Protein AF-A0AAV1LUT3-F1 (afdb_monomer_lite)

Radius of gyration: 32.9 Å; chains: 1; bounding box: 67×51×99 Å

pLDDT: mean 72.08, std 17.33, range [25.06, 96.19]

Secondary structure (DSSP, 8-state):
--------------------HHHHHHHHHHHHHHHHHHH--HHHHHHHHHHHHT-HHHHHHHHHS-HHHHHHHHHHHHHTTS-GGG----HHHHHHHHHHHHH-HHHHHHHHHHS----HHHHHHHHTTS---SS--HHHHHHHHHHHTT--TTTT---------PPPP--EEETTTTEEETBEEETTEEESS-S-HHHHHHHHHHHHHHHHHHH-TT-TTHHHHHHHHHHHH---GGGS-HHHHHHHHHHHHHHHHHHHHHHHHHHHHHHHTT--------

InterPro domains:
  IPR048365 Transposable element P transposase-like, RNase H domain, N-terminal [PF21787] (133-189)

Organism: NCBI:txid213953

Structure (mmCIF, N/CA/C/O backbone):
data_AF-A0AAV1LUT3-F1
#
_entry.id   AF-A0AAV1LUT3-F1
#
loop_
_atom_site.group_PDB
_atom_site.id
_atom_site.type_symbol
_atom_site.label_atom_id
_atom_site.label_alt_id
_atom_site.label_comp_id
_atom_site.label_asym_id
_atom_site.label_entity_id
_atom_site.label_seq_id
_atom_site.pdbx_PDB_ins_code
_atom_site.Cartn_x
_atom_site.Cartn_y
_atom_site.Cartn_z
_atom_site.occupancy
_atom_site.B_iso_or_equiv
_atom_site.auth_seq_id
_atom_site.auth_comp_id
_atom_site.auth_asym_id
_atom_site.auth_atom_id
_atom_site.pdbx_PDB_model_num
ATOM 1 N N . MET A 1 1 ? -30.458 -13.359 19.061 1.00 27.89 1 MET A N 1
ATOM 2 C CA . MET A 1 1 ? -29.358 -14.137 19.673 1.00 27.89 1 MET A CA 1
ATOM 3 C C . MET A 1 1 ? -28.784 -13.319 20.825 1.00 27.89 1 MET A C 1
ATOM 5 O O . MET A 1 1 ? -28.191 -12.274 20.592 1.00 27.89 1 MET A O 1
ATOM 9 N N . ASN A 1 2 ? -29.107 -13.732 22.053 1.00 31.42 2 ASN A N 1
ATOM 10 C CA . ASN A 1 2 ? -28.813 -13.048 23.317 1.00 31.42 2 ASN A CA 1
ATOM 11 C C . ASN A 1 2 ? -27.304 -12.927 23.577 1.00 31.42 2 ASN A C 1
ATOM 13 O O . ASN A 1 2 ? -26.616 -13.944 23.597 1.00 31.42 2 ASN A O 1
ATOM 17 N N . ILE A 1 3 ? -26.805 -11.722 23.867 1.00 25.64 3 ILE A N 1
ATOM 18 C CA . ILE A 1 3 ? -25.461 -11.531 24.433 1.00 25.64 3 ILE A CA 1
ATOM 19 C C . ILE A 1 3 ? -25.623 -10.887 25.810 1.00 25.64 3 ILE A C 1
ATOM 21 O O . ILE A 1 3 ? -25.929 -9.703 25.932 1.00 25.64 3 ILE A O 1
ATOM 25 N N . LYS A 1 4 ? -25.444 -11.716 26.845 1.00 28.17 4 LYS A N 1
ATOM 26 C CA . LYS A 1 4 ? -25.382 -11.328 28.257 1.00 28.17 4 LYS A CA 1
ATOM 27 C C . LYS A 1 4 ? -24.243 -10.320 28.472 1.00 28.17 4 LYS A C 1
ATOM 29 O O . LYS A 1 4 ? -23.084 -10.618 28.187 1.00 28.17 4 LYS A O 1
ATOM 34 N N . LEU A 1 5 ? -24.578 -9.148 29.006 1.00 27.73 5 LEU A N 1
ATOM 35 C CA . LEU A 1 5 ? -23.641 -8.162 29.544 1.00 27.73 5 LEU A CA 1
ATOM 36 C C . LEU A 1 5 ? -23.184 -8.615 30.938 1.00 27.73 5 LEU A C 1
ATOM 38 O O . LEU A 1 5 ? -23.777 -8.238 31.942 1.00 27.73 5 LEU A O 1
ATOM 42 N N . ASN A 1 6 ? -22.128 -9.426 31.007 1.00 27.67 6 ASN A N 1
ATOM 43 C CA . ASN A 1 6 ? -21.404 -9.628 32.262 1.00 27.67 6 ASN A CA 1
ATOM 44 C C . ASN A 1 6 ? -20.344 -8.531 32.393 1.00 27.67 6 ASN A C 1
ATOM 46 O O . ASN A 1 6 ? -19.288 -8.575 31.760 1.00 27.67 6 ASN A O 1
ATOM 50 N N . TYR A 1 7 ? -20.651 -7.530 33.214 1.00 31.77 7 TYR A N 1
ATOM 51 C CA . TYR A 1 7 ? -19.695 -6.538 33.683 1.00 31.77 7 TYR A CA 1
ATOM 52 C C . TYR A 1 7 ? -18.732 -7.202 34.674 1.00 31.77 7 TYR A C 1
ATOM 54 O O . TYR A 1 7 ? -19.092 -7.462 35.815 1.00 31.77 7 TYR A O 1
ATOM 62 N N . PHE A 1 8 ? -17.491 -7.443 34.257 1.00 27.06 8 PHE A N 1
ATOM 63 C CA . PHE A 1 8 ? -16.371 -7.644 35.176 1.00 27.06 8 PHE A CA 1
ATOM 64 C C . PHE A 1 8 ? -15.301 -6.604 34.850 1.00 27.06 8 PHE A C 1
ATOM 66 O O . PHE A 1 8 ? -14.534 -6.740 33.897 1.00 27.06 8 PHE A O 1
ATOM 73 N N . ILE A 1 9 ? -15.275 -5.528 35.635 1.00 30.44 9 ILE A N 1
ATOM 74 C CA . ILE A 1 9 ? -14.140 -4.609 35.683 1.00 30.44 9 ILE A CA 1
ATOM 75 C C . ILE A 1 9 ? -13.179 -5.187 36.721 1.00 30.44 9 ILE A C 1
ATOM 77 O O . ILE A 1 9 ? -13.385 -5.033 37.922 1.00 30.44 9 ILE A O 1
ATOM 81 N N . TYR A 1 10 ? -12.132 -5.872 36.262 1.00 25.06 10 TYR A N 1
ATOM 82 C CA . TYR A 1 10 ? -10.995 -6.209 37.112 1.00 25.06 10 TYR A CA 1
ATOM 83 C C . TYR A 1 10 ? -10.250 -4.916 37.461 1.00 25.06 10 TYR A C 1
ATOM 85 O O . TYR A 1 10 ? -9.492 -4.385 36.648 1.00 25.06 10 TYR A O 1
ATOM 93 N N . PHE A 1 11 ? -10.454 -4.406 38.675 1.00 31.36 11 PHE A N 1
ATOM 94 C CA . PHE A 1 11 ? -9.461 -3.547 39.309 1.00 31.36 11 PHE A CA 1
ATOM 95 C C . PHE A 1 11 ? -8.319 -4.451 39.766 1.00 31.36 11 PHE A C 1
ATOM 97 O O . PHE A 1 11 ? -8.477 -5.256 40.680 1.00 31.36 11 PHE A O 1
ATOM 104 N N . THR A 1 12 ? -7.172 -4.349 39.096 1.00 30.19 12 THR A N 1
ATOM 105 C CA . THR A 1 12 ? -5.933 -4.985 39.543 1.00 30.19 12 THR A CA 1
ATOM 106 C C . THR A 1 12 ? -5.642 -4.543 40.974 1.00 30.19 12 THR A C 1
ATOM 108 O O . THR A 1 12 ? -5.522 -3.345 41.243 1.00 30.19 12 THR A O 1
ATOM 111 N N . SER A 1 13 ? -5.545 -5.517 41.875 1.00 30.84 13 SER A N 1
ATOM 112 C CA . SER A 1 13 ? -5.164 -5.378 43.276 1.00 30.84 13 SER A CA 1
ATOM 113 C C . SER A 1 13 ? -3.739 -4.826 43.386 1.00 30.84 13 SER A C 1
ATOM 115 O O . SER A 1 13 ? -2.768 -5.570 43.481 1.00 30.84 13 SER A O 1
ATOM 117 N N . GLY A 1 14 ? -3.611 -3.504 43.328 1.00 29.72 14 GLY A N 1
ATOM 118 C CA . GLY A 1 14 ? -2.388 -2.771 43.622 1.00 29.72 14 GLY A CA 1
ATOM 119 C C . GLY A 1 14 ? -2.654 -1.808 44.770 1.00 29.72 14 GLY A C 1
ATOM 120 O O . GLY A 1 14 ? -3.323 -0.798 44.578 1.00 29.72 14 GLY A O 1
ATOM 121 N N . SER A 1 15 ? -2.170 -2.174 45.956 1.00 31.77 15 SER A N 1
ATOM 122 C CA . SER A 1 15 ? -1.983 -1.386 47.183 1.00 31.77 15 SER A CA 1
ATOM 123 C C . SER A 1 15 ? -2.759 -0.065 47.290 1.00 31.77 15 SER A C 1
ATOM 125 O O . SER A 1 15 ? -2.359 0.970 46.753 1.00 31.77 15 SER A O 1
ATOM 127 N N . VAL A 1 16 ? -3.837 -0.092 48.081 1.00 38.28 16 VAL A N 1
ATOM 128 C CA . VAL A 1 16 ? -4.667 1.060 48.465 1.00 38.28 16 VAL A CA 1
ATOM 129 C C . VAL A 1 16 ? -3.821 2.100 49.214 1.00 38.28 16 VAL A C 1
ATOM 131 O O . VAL A 1 16 ? -3.732 2.103 50.439 1.00 38.28 16 VAL A O 1
ATOM 134 N N . LYS A 1 17 ? -3.197 3.027 48.481 1.00 40.53 17 LYS A N 1
ATOM 135 C CA . LYS A 1 17 ? -2.641 4.261 49.050 1.00 40.53 17 LYS A CA 1
ATOM 136 C C . LYS A 1 17 ? -3.756 5.310 49.151 1.00 40.53 17 LYS A C 1
ATOM 138 O O . LYS A 1 17 ? -4.366 5.673 48.147 1.00 40.53 17 LYS A O 1
ATOM 143 N N . LYS A 1 18 ? -4.026 5.744 50.393 1.00 45.81 18 LYS A N 1
ATOM 144 C CA . LYS A 1 18 ? -4.948 6.809 50.857 1.00 45.81 18 LYS A CA 1
ATOM 145 C C . LYS A 1 18 ? -5.572 7.663 49.734 1.00 45.81 18 LYS A C 1
ATOM 147 O O . LYS A 1 18 ? -4.976 8.617 49.239 1.00 45.81 18 LYS A O 1
ATOM 152 N N . ILE A 1 19 ? -6.821 7.352 49.383 1.00 46.84 19 ILE A N 1
ATOM 153 C CA . ILE A 1 19 ? -7.633 8.140 48.446 1.00 46.84 19 ILE A CA 1
ATOM 154 C C . ILE A 1 19 ? -8.078 9.441 49.133 1.00 46.84 19 ILE A C 1
ATOM 156 O O . ILE A 1 19 ? -8.856 9.414 50.086 1.00 46.84 19 ILE A O 1
ATOM 160 N N . VAL A 1 20 ? -7.607 10.581 48.621 1.00 57.81 20 VAL A N 1
ATOM 161 C CA . VAL A 1 20 ? -7.995 11.937 49.050 1.00 57.81 20 VAL A CA 1
ATOM 162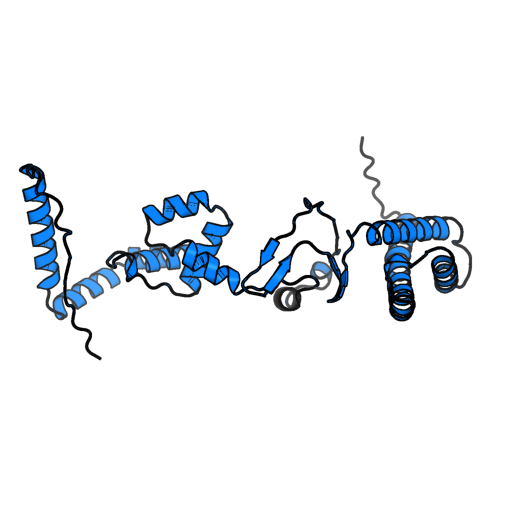 C C . VAL A 1 20 ? -9.489 12.192 48.781 1.00 57.81 20 VAL A C 1
ATOM 164 O O . VAL A 1 20 ? -10.002 11.870 47.708 1.00 57.81 20 VAL A O 1
ATOM 167 N N . SER A 1 21 ? -10.177 12.815 49.746 1.00 54.72 21 SER A N 1
ATOM 168 C CA . SER A 1 21 ? -11.628 13.103 49.792 1.00 54.72 21 SER A CA 1
ATOM 169 C C . SER A 1 21 ? -12.261 13.574 48.464 1.00 54.72 21 SER A C 1
ATOM 171 O O . SER A 1 21 ? -13.302 13.051 48.058 1.00 54.72 21 SER A O 1
ATOM 173 N N . ARG A 1 22 ? -11.610 14.479 47.716 1.00 49.62 22 ARG A N 1
ATOM 174 C CA . ARG A 1 22 ? -12.127 15.005 46.432 1.00 49.62 22 ARG A CA 1
ATOM 175 C C . ARG A 1 22 ? -12.271 13.934 45.342 1.00 49.62 22 ARG A C 1
ATOM 177 O O . ARG A 1 22 ? -13.221 13.985 44.566 1.00 49.62 22 ARG A O 1
ATOM 184 N N . LYS A 1 23 ? -11.397 12.920 45.320 1.00 52.53 23 LYS A N 1
ATOM 185 C CA . LYS A 1 23 ? -11.487 11.803 44.363 1.00 52.53 23 LYS A CA 1
ATOM 186 C C . LYS A 1 23 ? -12.651 10.857 44.685 1.00 52.53 23 LYS A C 1
ATOM 188 O O . LYS A 1 23 ? -13.224 10.297 43.763 1.00 52.53 23 LYS A O 1
ATOM 193 N N . ARG A 1 24 ? -13.069 10.731 45.955 1.00 55.94 24 ARG A N 1
ATOM 194 C CA . ARG A 1 24 ? -14.241 9.915 46.346 1.00 55.94 24 ARG A CA 1
ATOM 195 C C . ARG A 1 24 ? -15.562 10.517 45.873 1.00 55.94 24 ARG A C 1
ATOM 197 O O . ARG A 1 24 ? -16.432 9.770 45.445 1.00 55.94 24 ARG A O 1
ATOM 204 N N . LYS A 1 25 ? -15.704 11.849 45.921 1.00 64.69 25 LYS A N 1
ATOM 205 C CA . LYS A 1 25 ? -16.871 12.549 45.350 1.00 64.69 25 LYS A CA 1
ATOM 206 C C . LYS A 1 25 ? -16.970 12.313 43.846 1.00 64.69 25 LYS A C 1
ATOM 208 O O . LYS A 1 25 ? -18.037 11.979 43.357 1.00 64.69 25 LYS A O 1
ATOM 213 N N . LEU A 1 26 ? -15.846 12.425 43.143 1.00 57.06 26 LEU A N 1
ATOM 214 C CA . LEU A 1 26 ? -15.795 12.236 41.695 1.00 57.06 26 LEU A CA 1
ATOM 215 C C . LEU A 1 26 ? -16.092 10.779 41.307 1.00 57.06 26 LEU A C 1
ATOM 217 O O . LEU A 1 26 ? -16.880 10.540 40.403 1.00 57.06 26 LEU A O 1
ATOM 221 N N . VAL A 1 27 ? -15.564 9.808 42.061 1.00 64.94 27 VAL A N 1
ATOM 222 C CA . VAL A 1 27 ? -15.924 8.389 41.910 1.00 64.94 27 VAL A CA 1
ATOM 223 C C . VAL A 1 27 ? -17.413 8.157 42.183 1.00 64.94 27 VAL A C 1
ATOM 225 O O . VAL A 1 27 ? -18.040 7.472 41.391 1.00 64.94 27 VAL A O 1
ATOM 228 N N . LYS A 1 28 ? -18.003 8.771 43.221 1.00 68.62 28 LYS A N 1
ATOM 229 C CA . LYS A 1 28 ? -19.449 8.676 43.504 1.00 68.62 28 LYS A CA 1
ATOM 230 C C . LYS A 1 28 ? -20.324 9.253 42.388 1.00 68.62 28 LYS A C 1
ATOM 232 O O . LYS A 1 28 ? -21.334 8.659 42.038 1.00 68.62 28 LYS A O 1
ATOM 237 N N . ILE A 1 29 ? -19.936 10.396 41.827 1.00 72.12 29 ILE A N 1
ATOM 238 C CA . ILE A 1 29 ? -20.644 11.012 40.697 1.00 72.12 29 ILE A CA 1
ATOM 239 C C . ILE A 1 29 ? -20.573 10.089 39.477 1.00 72.12 29 ILE A C 1
ATOM 241 O O . ILE A 1 29 ? -21.593 9.802 38.865 1.00 72.12 29 ILE A O 1
ATOM 245 N N . LEU A 1 30 ? -19.387 9.555 39.169 1.00 58.34 30 LEU A N 1
ATOM 246 C CA . LEU A 1 30 ? -19.203 8.623 38.057 1.00 58.34 30 LEU A CA 1
ATOM 247 C C . LEU A 1 30 ? -19.966 7.306 38.261 1.00 58.34 30 LEU A C 1
ATOM 249 O O . LEU A 1 30 ? -20.499 6.771 37.295 1.00 58.34 30 LEU A O 1
ATOM 253 N N . THR A 1 31 ? -20.055 6.793 39.494 1.00 55.41 31 THR A N 1
ATOM 254 C CA . THR A 1 31 ? -20.870 5.608 39.795 1.00 55.41 31 THR A CA 1
ATOM 255 C C . THR A 1 31 ? -22.361 5.900 39.704 1.00 55.41 31 THR A C 1
ATOM 257 O O . THR A 1 31 ? -23.079 5.048 39.204 1.00 55.41 31 THR A O 1
ATOM 260 N N . ASN A 1 32 ? -22.820 7.091 40.103 1.00 65.62 32 ASN A N 1
ATOM 261 C CA . ASN A 1 32 ? -24.230 7.475 39.997 1.00 65.62 32 ASN A CA 1
ATOM 262 C C . ASN A 1 32 ? -24.671 7.633 38.532 1.00 65.62 32 ASN A C 1
ATOM 264 O O . ASN A 1 32 ? -25.696 7.088 38.136 1.00 65.62 32 ASN A O 1
ATOM 268 N N . ILE A 1 33 ? -23.844 8.271 37.700 1.00 61.66 33 ILE A N 1
ATOM 269 C CA . ILE A 1 33 ? -24.076 8.384 36.249 1.00 61.66 33 ILE A CA 1
ATOM 270 C C . ILE A 1 33 ? -24.070 6.991 35.587 1.00 61.66 33 ILE A C 1
ATOM 272 O O . ILE A 1 33 ? -24.860 6.702 34.684 1.00 61.66 33 ILE A O 1
ATOM 276 N N . ALA A 1 34 ? -23.193 6.090 36.045 1.00 54.12 34 ALA A N 1
ATOM 277 C CA . ALA A 1 34 ? -23.164 4.706 35.573 1.00 54.12 34 ALA A CA 1
ATOM 278 C C . ALA A 1 34 ? -24.404 3.902 36.008 1.00 54.12 34 ALA A C 1
ATOM 280 O O . ALA A 1 34 ? -24.857 3.046 35.255 1.00 54.12 34 ALA A O 1
ATOM 281 N N . THR A 1 35 ? -24.967 4.167 37.192 1.00 55.81 35 THR A N 1
ATOM 282 C CA . THR A 1 35 ? -26.208 3.521 37.648 1.00 55.81 35 THR A CA 1
ATOM 283 C C . THR A 1 35 ? -27.451 4.071 36.950 1.00 55.81 35 THR A C 1
ATOM 285 O O . THR A 1 35 ? -28.323 3.281 36.609 1.00 55.81 35 THR A O 1
ATOM 288 N N . GLU A 1 36 ? -27.504 5.375 36.657 1.00 58.66 36 GLU A N 1
ATOM 289 C CA . GLU A 1 36 ? -28.597 6.008 35.896 1.00 58.66 36 GLU A CA 1
ATOM 290 C C . GLU A 1 36 ? -28.687 5.440 34.469 1.00 58.66 36 GLU A C 1
ATOM 292 O O . GLU A 1 36 ? -29.751 5.045 34.002 1.00 58.66 36 GLU A O 1
ATOM 297 N N . THR A 1 37 ? -27.544 5.266 33.803 1.00 54.12 37 THR A N 1
ATOM 298 C CA . THR A 1 37 ? -27.492 4.718 32.433 1.00 54.12 37 THR A CA 1
ATOM 299 C C . THR A 1 37 ? -27.796 3.214 32.332 1.00 54.12 37 THR A C 1
ATOM 301 O O . THR A 1 37 ? -28.105 2.723 31.245 1.00 54.12 37 THR A O 1
ATOM 304 N N . LEU A 1 38 ? -27.733 2.468 33.443 1.00 55.00 38 LEU A N 1
ATOM 305 C CA . LEU A 1 38 ? -28.140 1.057 33.534 1.00 55.00 38 LEU A CA 1
ATOM 306 C C . LEU A 1 38 ? -29.629 0.883 33.888 1.00 55.00 38 LEU A C 1
ATOM 308 O O . LEU A 1 38 ? -30.161 -0.210 33.690 1.00 55.00 38 LEU A O 1
ATOM 312 N N . SER A 1 39 ? -30.288 1.929 34.404 1.00 54.06 39 SER A N 1
ATOM 313 C CA . SER A 1 39 ? -31.692 1.902 34.840 1.00 54.06 39 SER A CA 1
ATOM 314 C C . SER A 1 39 ? -32.708 2.338 33.783 1.00 54.06 39 SER A C 1
ATOM 316 O O . SER A 1 39 ? -33.902 2.108 33.970 1.00 54.06 39 SER A O 1
ATOM 318 N N . ASP A 1 40 ? -32.265 2.942 32.679 1.00 60.25 40 ASP A N 1
ATOM 319 C CA . ASP A 1 40 ? -33.178 3.423 31.641 1.00 60.25 40 ASP A CA 1
ATOM 320 C C . ASP A 1 40 ? -33.891 2.258 30.941 1.00 60.25 40 ASP A C 1
ATOM 322 O O . ASP A 1 40 ? -33.275 1.349 30.367 1.00 60.25 40 ASP A O 1
ATOM 326 N N . SER A 1 41 ? -35.223 2.310 30.948 1.00 72.81 41 SER A N 1
ATOM 327 C CA . SER A 1 41 ? -36.057 1.372 30.202 1.00 72.81 41 SER A CA 1
ATOM 328 C C . SER A 1 41 ? -35.758 1.452 28.699 1.00 72.81 41 SER A C 1
ATOM 330 O O . SER A 1 41 ? -35.331 2.481 28.168 1.00 72.81 41 SER A O 1
ATOM 332 N N . VAL A 1 42 ? -36.018 0.362 27.968 1.00 71.75 42 VAL A N 1
ATOM 333 C CA . VAL A 1 42 ? -35.829 0.319 26.505 1.00 71.75 42 VAL A CA 1
ATOM 334 C C . VAL A 1 42 ? -36.583 1.462 25.808 1.00 71.75 42 VAL A C 1
ATOM 336 O O . VAL A 1 42 ? -36.052 2.027 24.857 1.00 71.75 42 VAL A O 1
ATOM 339 N N . SER A 1 43 ? -37.758 1.853 26.318 1.00 73.62 43 SER A N 1
ATOM 340 C CA . SER A 1 43 ? -38.537 2.989 25.804 1.00 73.62 43 SER A CA 1
ATOM 341 C C . SER A 1 43 ? -37.799 4.318 25.970 1.00 73.62 43 SER A C 1
ATOM 343 O O . SER A 1 43 ? -37.614 5.033 24.995 1.00 73.62 43 SER A O 1
ATOM 345 N N . GLN A 1 44 ? -37.275 4.608 27.164 1.00 76.19 44 GLN A N 1
ATOM 346 C CA . GLN A 1 44 ? -36.535 5.851 27.427 1.00 76.19 44 GLN A CA 1
ATOM 347 C C . GLN A 1 44 ? -35.278 5.970 26.558 1.00 76.19 44 GLN A C 1
ATOM 349 O O . GLN A 1 44 ? -34.959 7.046 26.054 1.00 76.19 44 GLN A O 1
ATOM 354 N N . ARG A 1 45 ? -34.587 4.852 26.309 1.00 72.12 45 ARG A N 1
ATOM 355 C CA . ARG A 1 45 ? -33.439 4.814 25.392 1.00 72.12 45 ARG A CA 1
ATOM 356 C C . ARG A 1 45 ? -33.838 5.075 23.939 1.00 72.12 45 ARG A C 1
ATOM 358 O O . ARG A 1 45 ? -33.074 5.702 23.206 1.00 72.12 45 ARG A O 1
ATOM 365 N N . LEU A 1 46 ? -35.004 4.587 23.514 1.00 74.19 46 LEU A N 1
ATOM 366 C CA . LEU A 1 46 ? -35.547 4.868 22.185 1.00 74.19 46 LEU A CA 1
ATOM 367 C C . LEU A 1 46 ? -35.948 6.340 22.057 1.00 74.19 46 LEU A C 1
ATOM 369 O O . LEU A 1 46 ? -35.619 6.954 21.046 1.00 74.19 46 LEU A O 1
ATOM 373 N N . ASP A 1 47 ? -36.552 6.927 23.088 1.00 76.19 47 ASP A N 1
ATOM 374 C CA . ASP A 1 47 ? -36.949 8.339 23.103 1.00 76.19 47 ASP A CA 1
ATOM 375 C C . ASP A 1 47 ? -35.735 9.281 23.067 1.00 76.19 47 ASP A C 1
ATOM 377 O O . ASP A 1 47 ? -35.712 10.247 22.302 1.00 76.19 47 ASP A O 1
ATOM 381 N N . GLN A 1 48 ? -34.671 8.966 23.816 1.00 73.81 48 GLN A N 1
ATOM 382 C CA . GLN A 1 48 ? -33.397 9.696 23.758 1.00 73.81 48 GLN A CA 1
ATOM 383 C C . GLN A 1 48 ? -32.698 9.547 22.394 1.00 73.81 48 GLN A C 1
ATOM 385 O O . GLN A 1 48 ? -32.142 10.507 21.860 1.00 73.81 48 GLN A O 1
ATOM 390 N N . ALA A 1 49 ? -32.726 8.355 21.791 1.00 69.62 49 ALA A N 1
ATOM 391 C CA . ALA A 1 49 ? -32.188 8.158 20.445 1.00 69.62 49 ALA A CA 1
ATOM 392 C C . ALA A 1 49 ? -33.003 8.932 19.394 1.00 69.62 49 ALA A C 1
ATOM 394 O O . ALA A 1 49 ? -32.429 9.520 18.475 1.00 69.62 49 ALA A O 1
ATOM 395 N N . GLN A 1 50 ? -34.330 8.982 19.548 1.00 71.94 50 GLN A N 1
ATOM 396 C CA . GLN A 1 50 ? -35.206 9.776 18.693 1.00 71.94 50 GLN A CA 1
ATOM 397 C C . GLN A 1 50 ? -34.958 11.278 18.856 1.00 71.94 50 GLN A C 1
ATOM 399 O O . GLN A 1 50 ? -34.942 11.981 17.851 1.00 71.94 50 GLN A O 1
ATOM 404 N N . SER A 1 51 ? -34.728 11.787 20.068 1.00 72.38 51 SER A N 1
ATOM 405 C CA . SER A 1 51 ? -34.444 13.213 20.282 1.00 72.38 51 SER A CA 1
ATOM 406 C C . SER A 1 51 ? -33.102 13.640 19.673 1.00 72.38 51 SER A C 1
ATOM 408 O O . SER A 1 51 ? -33.032 14.680 19.021 1.00 72.38 51 SER A O 1
ATOM 410 N N . LEU A 1 52 ? -32.069 12.797 19.771 1.00 68.06 52 LEU A N 1
ATOM 411 C CA . LEU A 1 52 ? -30.794 12.978 19.065 1.00 68.06 52 LEU A CA 1
ATOM 412 C C . LEU A 1 52 ? -30.962 12.925 17.543 1.00 68.06 52 LEU A C 1
ATOM 414 O O . LEU A 1 52 ? -30.409 13.764 16.839 1.00 68.06 52 LEU A O 1
ATOM 418 N N . SER A 1 53 ? -31.764 11.987 17.030 1.00 67.38 53 SER A N 1
ATOM 419 C CA . SER A 1 53 ? -32.079 11.903 15.598 1.00 67.38 53 SER A CA 1
ATOM 420 C C . SER A 1 53 ? -32.918 13.082 15.096 1.00 67.38 53 SER A C 1
ATOM 422 O O . SER A 1 53 ? -32.928 13.349 13.897 1.00 67.38 53 SER A O 1
ATOM 424 N N . ARG A 1 54 ? -33.642 13.775 15.981 1.00 67.75 54 ARG A N 1
ATOM 425 C CA . ARG A 1 54 ? -34.402 14.993 15.661 1.00 67.75 54 ARG A CA 1
ATOM 426 C C . ARG A 1 54 ? -33.537 16.252 15.686 1.00 67.75 54 ARG A C 1
ATOM 428 O O . ARG A 1 54 ? -33.991 17.290 15.211 1.00 67.75 54 ARG A O 1
ATOM 435 N N . ASN A 1 55 ? -32.307 16.182 16.201 1.00 77.06 55 ASN A N 1
ATOM 436 C CA . ASN A 1 55 ? -31.371 17.299 16.153 1.00 77.06 55 ASN A CA 1
ATOM 437 C C . ASN A 1 55 ? -30.814 17.440 14.728 1.00 77.06 55 ASN A C 1
ATOM 439 O O . ASN A 1 55 ? -29.802 16.838 14.354 1.00 77.06 55 ASN A O 1
ATOM 443 N N . LYS A 1 56 ? -31.545 18.214 13.925 1.00 73.75 56 LYS A N 1
ATOM 444 C CA . LYS A 1 56 ? -31.293 18.411 12.499 1.00 73.75 56 LYS A CA 1
ATOM 445 C C . LYS A 1 56 ? -29.897 18.977 12.242 1.00 73.75 56 LYS A C 1
ATOM 447 O O . LYS A 1 56 ? -29.214 18.488 11.349 1.00 73.75 56 LYS A O 1
ATOM 452 N N . ASP A 1 57 ? -29.436 19.893 13.090 1.00 78.00 57 ASP A N 1
ATOM 453 C CA . ASP A 1 57 ? -28.128 20.537 12.954 1.00 78.00 57 ASP A CA 1
ATOM 454 C C . ASP A 1 57 ? -26.979 19.537 13.095 1.00 78.00 57 ASP A C 1
ATOM 456 O O . ASP A 1 57 ? -26.005 19.595 12.349 1.00 78.00 57 ASP A O 1
ATOM 460 N N . LEU A 1 58 ? -27.074 18.581 14.025 1.00 77.19 58 LEU A N 1
ATOM 461 C CA . LEU A 1 58 ? -26.042 17.551 14.180 1.00 77.19 58 LEU A CA 1
ATOM 462 C C . LEU A 1 58 ? -25.979 16.620 12.968 1.00 77.19 58 LEU A C 1
ATOM 464 O O . LEU A 1 58 ? -24.884 16.265 12.530 1.00 77.19 58 LEU A O 1
ATOM 468 N N . LEU A 1 59 ? -27.134 16.233 12.425 1.00 77.62 59 LEU A N 1
ATOM 469 C CA . LEU A 1 59 ? -27.195 15.375 11.245 1.00 77.62 59 LEU A CA 1
ATOM 470 C C . LEU A 1 59 ? -26.704 16.109 9.997 1.00 77.62 59 LEU A C 1
ATOM 472 O O . LEU A 1 59 ? -25.859 15.574 9.283 1.00 77.62 59 LEU A O 1
ATOM 476 N N . GLU A 1 60 ? -27.165 17.336 9.755 1.00 82.12 60 GLU A N 1
ATOM 477 C CA . GLU A 1 60 ? -26.725 18.141 8.614 1.00 82.12 60 GLU A CA 1
ATOM 478 C C . GLU A 1 60 ? -25.211 18.384 8.664 1.00 82.12 60 GLU A C 1
ATOM 480 O O . GLU A 1 60 ? -24.507 18.066 7.702 1.00 82.12 60 GLU A O 1
ATOM 485 N N . ASN A 1 61 ? -24.679 18.821 9.813 1.00 84.25 61 ASN A N 1
ATOM 486 C CA . ASN A 1 61 ? -23.239 19.029 9.997 1.00 84.25 61 ASN A CA 1
ATOM 487 C C . ASN A 1 61 ? -22.428 17.742 9.838 1.00 84.25 61 ASN A C 1
ATOM 489 O O . ASN A 1 61 ? -21.306 17.773 9.334 1.00 84.25 61 ASN A O 1
ATOM 493 N N . PHE A 1 62 ? -22.980 16.598 10.239 1.00 84.75 62 PHE A N 1
ATOM 494 C CA . PHE A 1 62 ? -22.324 15.316 10.036 1.00 84.75 62 PHE A CA 1
ATOM 495 C C . PHE A 1 62 ? -22.206 14.962 8.547 1.00 84.75 62 PHE A C 1
ATOM 497 O O . PHE A 1 62 ? -21.136 14.545 8.099 1.00 84.75 62 PHE A O 1
ATOM 504 N N . TYR A 1 63 ? -23.270 15.160 7.764 1.00 85.81 63 TYR A N 1
ATOM 505 C CA . TYR A 1 63 ? -23.256 14.876 6.326 1.00 85.81 63 TYR A CA 1
ATOM 506 C C . TYR A 1 63 ? -22.415 15.872 5.516 1.00 85.81 63 TYR A C 1
ATOM 508 O O . TYR A 1 63 ? -21.915 15.508 4.452 1.00 85.81 63 TYR A O 1
ATOM 516 N N . LEU A 1 64 ? -22.188 17.081 6.038 1.00 90.94 64 LEU A N 1
ATOM 517 C CA . LEU A 1 64 ? -21.250 18.068 5.487 1.00 90.94 64 LEU A CA 1
ATOM 518 C C . LEU A 1 64 ? -19.776 17.633 5.596 1.00 90.94 64 LEU A C 1
ATOM 520 O O . LEU A 1 64 ? -18.931 18.101 4.830 1.00 90.94 64 LEU A O 1
ATOM 524 N N . LEU A 1 65 ? -19.437 16.735 6.527 1.00 88.44 65 LEU A N 1
ATOM 525 C CA . LEU A 1 65 ? -18.070 16.235 6.670 1.00 88.44 65 LEU A CA 1
ATOM 526 C C . LEU A 1 65 ? -17.664 15.375 5.470 1.00 88.44 65 LEU A C 1
ATOM 528 O O . LEU A 1 65 ? -18.471 14.665 4.876 1.00 88.44 65 LEU A O 1
ATOM 532 N N . ASN A 1 66 ? -16.368 15.337 5.162 1.00 91.81 66 ASN A N 1
ATOM 533 C CA . ASN A 1 66 ? -15.869 14.388 4.171 1.00 91.81 66 ASN A CA 1
ATOM 534 C C . ASN A 1 66 ? -16.029 12.930 4.660 1.00 91.81 66 ASN A C 1
ATOM 536 O O . ASN A 1 66 ? -16.038 12.645 5.861 1.00 91.81 66 ASN A O 1
ATOM 540 N N . LYS A 1 67 ? -16.092 11.977 3.722 1.00 89.12 67 LYS A N 1
ATOM 541 C CA . LYS A 1 67 ? -16.322 10.550 4.024 1.00 89.12 67 LYS A CA 1
ATOM 542 C C . LYS A 1 67 ? -15.317 9.960 5.025 1.00 89.12 67 LYS A C 1
ATOM 544 O O . LYS A 1 67 ? -15.678 9.097 5.826 1.00 89.12 67 LYS A O 1
ATOM 549 N N . GLN A 1 68 ? -14.062 10.410 4.998 1.00 88.94 68 GLN A N 1
ATOM 550 C CA . GLN A 1 68 ? -13.024 9.928 5.914 1.00 88.94 68 GLN A CA 1
ATOM 551 C C . GLN A 1 68 ? -13.254 10.451 7.339 1.00 88.94 68 GLN A C 1
ATOM 553 O O . GLN A 1 68 ? -13.198 9.683 8.293 1.00 88.94 68 GLN A O 1
ATOM 558 N N . ALA A 1 69 ? -13.605 11.727 7.493 1.00 89.94 69 ALA A N 1
ATOM 559 C CA . ALA A 1 69 ? -13.954 12.342 8.768 1.00 89.94 69 ALA A CA 1
ATOM 560 C C . ALA A 1 69 ? -15.225 11.720 9.363 1.00 89.94 69 ALA A C 1
ATOM 562 O O . ALA A 1 69 ? -15.242 11.393 10.549 1.00 89.94 69 ALA A O 1
ATOM 563 N N . GLN A 1 70 ? -16.240 11.457 8.533 1.00 90.38 70 GLN A N 1
ATOM 564 C CA . GLN A 1 70 ? -17.435 10.707 8.932 1.00 90.38 70 GLN A CA 1
ATOM 565 C C . GLN A 1 70 ? -17.071 9.307 9.450 1.00 90.38 70 GLN A C 1
ATOM 567 O O . GLN A 1 70 ? -17.484 8.913 10.541 1.00 90.38 70 GLN A O 1
ATOM 572 N N . THR A 1 71 ? -16.242 8.572 8.699 1.00 90.31 71 THR A N 1
ATOM 573 C CA . THR A 1 71 ? -15.764 7.232 9.084 1.00 90.31 71 THR A CA 1
ATOM 574 C C . THR A 1 71 ? -14.988 7.278 10.398 1.00 90.31 71 THR A C 1
ATOM 576 O O . THR A 1 71 ? -15.203 6.444 11.277 1.00 90.31 71 THR A O 1
ATOM 579 N N . PHE A 1 72 ? -14.116 8.272 10.568 1.00 92.19 72 PHE A N 1
ATOM 580 C CA . PHE A 1 72 ? -13.353 8.469 11.793 1.00 92.19 72 PHE A CA 1
ATOM 581 C C . PHE A 1 72 ? -14.253 8.739 12.995 1.00 92.19 72 PHE A C 1
ATOM 583 O O . PHE A 1 72 ? -14.089 8.081 14.022 1.00 92.19 72 PHE A O 1
ATOM 590 N N . LEU A 1 73 ? -15.218 9.651 12.870 1.00 90.94 73 LEU A N 1
ATOM 591 C CA . LEU A 1 73 ? -16.134 9.994 13.954 1.00 90.94 73 LEU A CA 1
ATOM 592 C C . LEU A 1 73 ? -16.991 8.787 14.357 1.00 90.94 73 LEU A C 1
ATOM 594 O O . LEU A 1 73 ? -17.037 8.434 15.536 1.00 90.94 73 LEU A O 1
ATOM 598 N N . PHE A 1 74 ? -17.597 8.096 13.385 1.00 90.12 74 PHE A N 1
ATOM 599 C CA . PHE A 1 74 ? -18.365 6.878 13.653 1.00 90.12 74 PHE A CA 1
ATOM 600 C C . PHE A 1 74 ? -17.515 5.802 14.320 1.00 90.12 74 PHE A C 1
ATOM 602 O O . PHE A 1 74 ? -17.956 5.161 15.277 1.00 90.12 74 PHE A O 1
ATOM 609 N N . MET A 1 75 ? -16.279 5.623 13.854 1.00 93.12 75 MET A N 1
ATOM 610 C CA . MET A 1 75 ? -15.334 4.702 14.467 1.00 93.12 75 MET A CA 1
ATOM 611 C C . MET A 1 75 ? -15.046 5.088 15.923 1.00 93.12 75 MET A C 1
ATOM 613 O O . MET A 1 75 ? -15.028 4.204 16.776 1.00 93.12 75 MET A O 1
ATOM 617 N N . GLN A 1 76 ? -14.868 6.375 16.242 1.00 93.31 76 GLN A N 1
ATOM 618 C CA . GLN A 1 76 ? -14.683 6.811 17.629 1.00 93.31 76 GLN A CA 1
ATOM 619 C C . GLN A 1 76 ? -15.905 6.468 18.486 1.00 93.31 76 GLN A C 1
ATOM 621 O O . GLN A 1 76 ? -15.766 5.752 19.479 1.00 93.31 76 GLN A O 1
ATOM 626 N N . LEU A 1 77 ? -17.103 6.884 18.066 1.00 89.56 77 LEU A N 1
ATOM 627 C CA . LEU A 1 77 ? -18.351 6.655 18.806 1.00 89.56 77 LEU A CA 1
ATOM 628 C C . LEU A 1 77 ? -18.617 5.160 19.045 1.00 89.56 77 LEU A C 1
ATOM 630 O O . LEU A 1 77 ? -18.974 4.742 20.144 1.00 89.56 77 LEU A O 1
ATOM 634 N N . LYS A 1 78 ? -18.353 4.316 18.044 1.00 89.81 78 LYS A N 1
ATOM 635 C CA . LYS A 1 78 ? -18.545 2.859 18.121 1.00 89.81 78 LYS A CA 1
ATOM 636 C C . LYS A 1 78 ? -17.569 2.154 19.071 1.00 89.81 78 LYS A C 1
ATOM 638 O O . LYS A 1 78 ? -17.867 1.059 19.560 1.00 89.81 78 LYS A O 1
ATOM 643 N N . GLN A 1 79 ? -16.372 2.706 19.272 1.00 90.06 79 GLN A N 1
ATOM 644 C CA . GLN A 1 79 ? -15.268 2.021 19.956 1.00 90.06 79 GLN A CA 1
ATOM 645 C C . GLN A 1 79 ? -14.901 2.640 21.310 1.00 90.06 79 GLN A C 1
ATOM 647 O O . GLN A 1 79 ? -14.179 1.995 22.074 1.00 90.06 79 GLN A O 1
ATOM 652 N N . ILE A 1 80 ? -15.385 3.845 21.629 1.00 85.75 80 ILE A N 1
ATOM 653 C CA . ILE A 1 80 ? -14.999 4.594 22.835 1.00 85.75 80 ILE A CA 1
ATOM 654 C C . ILE A 1 80 ? -15.314 3.838 24.132 1.00 85.75 80 ILE A C 1
ATOM 656 O O . ILE A 1 80 ? -14.469 3.766 25.021 1.00 85.75 80 ILE A O 1
ATOM 660 N N . HIS A 1 81 ? -16.467 3.169 24.197 1.00 82.88 81 HIS A N 1
ATOM 661 C CA . HIS A 1 81 ? -16.900 2.392 25.365 1.00 82.88 81 HIS A CA 1
ATOM 662 C C . HIS A 1 81 ? -16.245 1.006 25.462 1.00 82.88 81 HIS A C 1
ATOM 664 O O . HIS A 1 81 ? -16.474 0.271 26.420 1.00 82.88 81 HIS A O 1
ATOM 670 N N . LYS A 1 82 ? -15.436 0.614 24.471 1.00 87.81 82 LYS A N 1
ATOM 671 C CA . LYS A 1 82 ? -14.808 -0.709 24.421 1.00 87.81 82 LYS A CA 1
ATOM 672 C C . LYS A 1 82 ? -13.385 -0.651 24.956 1.00 87.81 82 LYS A C 1
ATOM 674 O O . LYS A 1 82 ? -12.587 0.224 24.595 1.00 87.81 82 LYS A O 1
ATOM 679 N N . SER A 1 83 ? -13.033 -1.657 25.755 1.00 88.06 83 SER A N 1
ATOM 680 C CA . SER A 1 83 ? -11.651 -1.876 26.181 1.00 88.06 83 SER A CA 1
ATOM 681 C C . SER A 1 83 ? -10.738 -2.065 24.965 1.00 88.06 83 SER A C 1
ATOM 683 O O . SER A 1 83 ? -11.175 -2.535 23.913 1.00 88.06 83 SER A O 1
ATOM 685 N N . LYS A 1 84 ? -9.450 -1.720 25.097 1.00 84.44 84 LYS A N 1
ATOM 686 C CA . LYS A 1 84 ? -8.490 -1.744 23.975 1.00 84.44 84 LYS A CA 1
ATOM 687 C C . LYS A 1 84 ? -8.487 -3.077 23.209 1.00 84.44 84 LYS A C 1
ATOM 689 O O . LYS A 1 84 ? -8.430 -3.061 21.984 1.00 84.44 84 LYS A O 1
ATOM 694 N N . MET A 1 85 ? -8.609 -4.207 23.911 1.00 85.81 85 MET A N 1
ATOM 695 C CA . MET A 1 85 ? -8.607 -5.555 23.316 1.00 85.81 85 MET A CA 1
ATOM 696 C C . MET A 1 85 ? -9.953 -5.964 22.692 1.00 85.81 85 MET A C 1
ATOM 698 O O . MET A 1 85 ? -9.998 -6.826 21.810 1.00 85.81 85 MET A O 1
ATOM 702 N N . ALA A 1 86 ? -11.056 -5.336 23.107 1.00 89.25 86 ALA A N 1
ATOM 703 C CA . ALA A 1 86 ? -12.401 -5.603 22.593 1.00 89.25 86 ALA A CA 1
ATOM 704 C C . ALA A 1 86 ? -12.757 -4.768 21.351 1.00 89.25 86 ALA A C 1
ATOM 706 O O . ALA A 1 86 ? -13.795 -4.992 20.725 1.00 89.25 86 ALA A O 1
ATOM 707 N N . ARG A 1 87 ? -11.907 -3.811 20.963 1.00 91.81 87 ARG A N 1
ATOM 708 C CA . ARG A 1 87 ? -12.134 -2.984 19.773 1.00 91.81 87 ARG A CA 1
ATOM 709 C C . ARG A 1 87 ? -12.059 -3.833 18.504 1.00 91.81 87 ARG A C 1
ATOM 711 O O . ARG A 1 87 ? -11.206 -4.717 18.364 1.00 91.81 87 ARG A O 1
ATOM 718 N N . ARG A 1 88 ? -12.988 -3.594 17.579 1.00 91.31 88 ARG A N 1
ATOM 719 C CA . ARG A 1 88 ? -13.105 -4.327 16.306 1.00 91.31 88 ARG A CA 1
ATOM 720 C C . ARG A 1 88 ? -13.314 -3.337 15.180 1.00 91.31 88 ARG A C 1
ATOM 722 O O . ARG A 1 88 ? -14.335 -2.657 15.167 1.00 91.31 88 ARG A O 1
ATOM 729 N N . PHE A 1 89 ? -12.359 -3.292 14.259 1.00 93.88 89 PHE A N 1
ATOM 730 C CA . PHE A 1 89 ? -12.353 -2.328 13.165 1.00 93.88 89 PHE A CA 1
ATOM 731 C C . PHE A 1 89 ? -12.741 -2.974 11.832 1.00 93.88 89 PHE A C 1
ATOM 733 O O . PHE A 1 89 ? -12.309 -4.102 11.547 1.00 93.88 89 PHE A O 1
ATOM 740 N N . THR A 1 90 ? -13.523 -2.259 11.024 1.00 94.38 90 THR A N 1
ATOM 741 C CA . THR A 1 90 ? -13.862 -2.638 9.641 1.00 94.38 90 THR A CA 1
ATOM 742 C C . THR A 1 90 ? -12.645 -2.490 8.721 1.00 94.38 90 THR A C 1
ATOM 744 O O . THR A 1 90 ? -11.574 -2.053 9.151 1.00 94.38 90 THR A O 1
ATOM 747 N N . LEU A 1 91 ? -12.758 -2.928 7.464 1.00 93.50 91 LEU A N 1
ATOM 748 C CA . LEU A 1 91 ? -11.667 -2.769 6.501 1.00 93.50 91 LEU A CA 1
ATOM 749 C C . LEU A 1 91 ? -11.421 -1.289 6.182 1.00 93.50 91 LEU A C 1
ATOM 751 O O . LEU A 1 91 ? -10.279 -0.854 6.274 1.00 93.50 91 LEU A O 1
ATOM 755 N N . ASP A 1 92 ? -12.476 -0.520 5.910 1.00 92.38 92 ASP A N 1
ATOM 756 C CA . ASP A 1 92 ? -12.379 0.911 5.589 1.00 92.38 92 ASP A CA 1
ATOM 757 C C . ASP A 1 92 ? -11.763 1.721 6.734 1.00 92.38 92 ASP A C 1
ATOM 759 O O . ASP A 1 92 ? -10.855 2.522 6.519 1.00 92.38 92 ASP A O 1
ATOM 763 N N . GLU A 1 93 ? -12.173 1.437 7.975 1.00 94.50 93 GLU A N 1
ATOM 764 C CA . GLU A 1 93 ? -11.597 2.041 9.182 1.00 94.50 93 GLU A CA 1
ATOM 765 C C . GLU A 1 93 ? -10.087 1.754 9.287 1.00 94.50 93 GLU A C 1
ATOM 767 O O . GLU A 1 93 ? -9.290 2.638 9.614 1.00 94.50 93 GLU A O 1
ATOM 772 N N . LYS A 1 94 ? -9.665 0.519 8.975 1.00 95.38 94 LYS A N 1
ATOM 773 C CA . LYS A 1 94 ? -8.242 0.145 8.970 1.00 95.38 94 LYS A CA 1
ATOM 774 C C . LYS A 1 94 ? -7.482 0.771 7.808 1.00 95.38 94 LYS A C 1
ATOM 776 O O . LYS A 1 94 ? -6.323 1.115 8.002 1.00 95.38 94 LYS A O 1
ATOM 781 N N . LEU A 1 95 ? -8.090 0.905 6.630 1.00 93.88 95 LEU A N 1
ATOM 782 C CA . LEU A 1 95 ? -7.470 1.540 5.467 1.00 93.88 95 LEU A CA 1
ATOM 783 C C . LEU A 1 95 ? -7.237 3.028 5.722 1.00 93.88 95 LEU A C 1
ATOM 785 O O . LEU A 1 95 ? -6.128 3.510 5.518 1.00 93.88 95 LEU A O 1
ATOM 789 N N . MET A 1 96 ? -8.226 3.733 6.270 1.00 94.12 96 MET A N 1
ATOM 790 C CA . MET A 1 96 ? -8.075 5.123 6.699 1.00 94.12 96 MET A CA 1
ATOM 791 C C . MET A 1 96 ? -6.955 5.273 7.740 1.00 94.12 96 MET A C 1
ATOM 793 O O . MET A 1 96 ? -6.075 6.121 7.599 1.00 94.12 96 MET A O 1
ATOM 797 N N . ALA A 1 97 ? -6.935 4.416 8.765 1.00 95.25 97 ALA A N 1
ATOM 798 C CA . ALA A 1 97 ? -5.869 4.421 9.764 1.00 95.25 97 ALA A CA 1
ATOM 799 C C . ALA A 1 97 ? -4.488 4.096 9.157 1.00 95.25 97 ALA A C 1
ATOM 801 O O . ALA A 1 97 ? -3.484 4.702 9.536 1.00 95.25 97 ALA A O 1
ATOM 802 N N . LEU A 1 98 ? -4.432 3.177 8.186 1.00 95.25 98 LEU A N 1
ATOM 803 C CA . LEU A 1 98 ? -3.218 2.833 7.448 1.00 95.25 98 LEU A CA 1
ATOM 804 C C . LEU A 1 98 ? -2.698 4.031 6.647 1.00 95.25 98 LEU A C 1
ATOM 806 O O . LEU A 1 98 ? -1.497 4.280 6.684 1.00 95.25 98 LEU A O 1
ATOM 810 N N . LEU A 1 99 ? -3.577 4.791 5.987 1.00 93.31 99 LEU A N 1
ATOM 811 C CA . LEU A 1 99 ? -3.210 6.005 5.250 1.00 93.31 99 LEU A CA 1
ATOM 812 C C . LEU A 1 99 ? -2.529 7.028 6.169 1.00 93.31 99 LEU A C 1
ATOM 814 O O . LEU A 1 99 ? -1.414 7.462 5.880 1.00 93.31 99 LEU A O 1
ATOM 818 N N . ILE A 1 100 ? -3.135 7.329 7.324 1.00 93.06 100 ILE A N 1
ATOM 819 C CA . ILE A 1 100 ? -2.559 8.254 8.316 1.00 93.06 100 ILE A CA 1
ATOM 820 C C . ILE A 1 100 ? -1.197 7.739 8.808 1.00 93.06 100 ILE A C 1
ATOM 822 O O . ILE A 1 100 ? -0.232 8.498 8.905 1.00 93.06 100 ILE A O 1
ATOM 826 N N . MET A 1 101 ? -1.091 6.435 9.094 1.00 95.56 101 MET A N 1
ATOM 827 C CA . MET A 1 101 ? 0.158 5.822 9.550 1.00 95.56 101 MET A CA 1
ATOM 828 C C . MET A 1 101 ? 1.267 5.893 8.494 1.00 95.56 101 MET A C 1
ATOM 830 O O . MET A 1 101 ? 2.418 6.130 8.855 1.00 95.56 101 MET A O 1
ATOM 834 N N . LYS A 1 102 ? 0.946 5.671 7.213 1.00 93.81 102 LYS A N 1
ATOM 835 C CA . LYS A 1 102 ? 1.914 5.741 6.108 1.00 93.81 102 LYS A CA 1
ATOM 836 C C . LYS A 1 102 ? 2.377 7.175 5.851 1.00 93.81 102 LYS A C 1
ATOM 838 O O . LYS A 1 102 ? 3.544 7.359 5.530 1.00 93.81 102 LYS A O 1
ATOM 843 N N . GLN A 1 103 ? 1.509 8.166 6.057 1.00 94.19 103 GLN A N 1
ATOM 844 C CA . GLN A 1 103 ? 1.872 9.579 5.942 1.00 94.19 103 GLN A CA 1
ATOM 845 C C . GLN A 1 103 ? 2.775 10.044 7.094 1.00 94.19 103 GLN A C 1
ATOM 847 O O . GLN A 1 103 ? 3.773 10.720 6.864 1.00 94.19 103 GLN A O 1
ATOM 852 N N . SER A 1 104 ? 2.454 9.680 8.341 1.00 95.81 104 SER A N 1
ATOM 853 C CA . SER A 1 104 ? 3.312 9.976 9.494 1.00 95.81 104 SER A CA 1
ATOM 854 C C . SER A 1 104 ? 3.147 8.945 10.618 1.00 95.81 104 SER A C 1
ATOM 856 O O . SER A 1 104 ? 2.219 9.032 11.434 1.00 95.81 104 SER A O 1
ATOM 858 N N . PRO A 1 105 ? 4.104 8.006 10.768 1.00 95.00 105 PRO A N 1
ATOM 859 C CA . PRO A 1 105 ? 4.081 7.027 11.854 1.00 95.00 105 PRO A CA 1
ATOM 860 C C . PRO A 1 105 ? 4.184 7.661 13.249 1.00 95.00 105 PRO A C 1
ATOM 862 O O . PRO A 1 105 ? 3.681 7.102 14.226 1.00 95.00 105 PRO A O 1
ATOM 865 N N . LYS A 1 106 ? 4.858 8.815 13.361 1.00 94.69 106 LYS A N 1
ATOM 866 C CA . LYS A 1 106 ? 5.012 9.552 14.626 1.00 94.69 106 LYS A CA 1
ATOM 867 C C . LYS A 1 106 ? 3.689 10.192 15.042 1.00 94.69 106 LYS A C 1
ATOM 869 O O . LYS A 1 106 ? 3.261 9.999 16.179 1.00 94.69 106 LYS A O 1
ATOM 874 N N . SER A 1 107 ? 3.018 10.872 14.112 1.00 93.81 107 SER A N 1
ATOM 875 C CA . SER A 1 107 ? 1.704 11.473 14.361 1.00 93.81 107 SER A CA 1
ATOM 876 C C . SER A 1 107 ? 0.668 10.398 14.678 1.00 93.81 107 SER A C 1
ATOM 878 O O . SER A 1 107 ? -0.105 10.549 15.618 1.00 93.81 107 SER A O 1
ATOM 880 N N . TYR A 1 108 ? 0.715 9.257 13.985 1.00 96.19 108 TYR A N 1
ATOM 881 C CA . TYR A 1 108 ? -0.174 8.135 14.276 1.00 96.19 108 TYR A CA 1
ATOM 882 C C . TYR A 1 108 ? -0.027 7.616 15.714 1.00 96.19 108 TYR A C 1
ATOM 884 O O . TYR A 1 108 ? -1.026 7.425 16.399 1.00 96.19 108 TYR A O 1
ATOM 892 N N . LYS A 1 109 ? 1.206 7.452 16.217 1.00 94.81 109 LYS A N 1
ATOM 893 C CA . LYS A 1 109 ? 1.452 7.046 17.616 1.00 94.81 109 LYS A CA 1
ATOM 894 C C . LYS A 1 109 ? 0.878 8.033 18.633 1.00 94.81 109 LYS A C 1
ATOM 896 O O . LYS A 1 109 ? 0.493 7.619 19.725 1.00 94.81 109 LYS A O 1
ATOM 901 N N . LEU A 1 110 ? 0.877 9.328 18.315 1.00 95.12 110 LEU A N 1
ATOM 902 C CA . LEU A 1 110 ? 0.258 10.344 19.164 1.00 95.12 110 LEU A CA 1
ATOM 903 C C . LEU A 1 110 ? -1.267 10.190 19.154 1.00 95.12 110 LEU A C 1
ATOM 905 O O . LEU A 1 110 ? -1.879 10.084 20.215 1.00 95.12 110 LEU A O 1
ATOM 909 N N . LEU A 1 111 ? -1.859 10.093 17.963 1.00 93.75 111 LEU A N 1
ATOM 910 C CA . LEU A 1 111 ? -3.302 9.938 17.789 1.00 93.75 111 LEU A CA 1
ATOM 911 C C . LEU A 1 111 ? -3.828 8.634 18.403 1.00 93.75 111 LEU A C 1
ATOM 913 O O . LEU A 1 111 ? -4.891 8.643 19.007 1.00 93.75 111 LEU A O 1
ATOM 917 N N . GLU A 1 112 ? -3.078 7.532 18.338 1.00 93.81 112 GLU A N 1
ATOM 918 C CA . GLU A 1 112 ? -3.452 6.238 18.937 1.00 93.81 112 GLU A CA 1
ATOM 919 C C . GLU A 1 112 ? -3.603 6.316 20.467 1.00 93.81 112 GLU A C 1
ATOM 921 O O . GLU A 1 112 ? -4.360 5.550 21.065 1.00 93.81 112 GLU A O 1
ATOM 926 N N . LYS A 1 113 ? -2.908 7.256 21.124 1.00 91.50 113 LYS A N 1
ATOM 927 C CA . LYS A 1 113 ? -3.055 7.493 22.568 1.00 91.50 113 LYS A CA 1
ATOM 928 C C . LYS A 1 113 ? -4.324 8.272 22.909 1.00 91.50 113 LYS A C 1
ATOM 930 O O . LYS A 1 113 ? -4.850 8.089 24.003 1.00 91.50 113 LYS A O 1
ATOM 935 N N . MET A 1 114 ? -4.781 9.133 22.001 1.00 91.06 114 MET A N 1
ATOM 936 C CA . MET A 1 114 ? -5.925 10.030 22.200 1.00 91.06 114 MET A CA 1
ATOM 937 C C . MET A 1 114 ? -7.239 9.417 21.702 1.00 91.06 114 MET A C 1
ATOM 939 O O . MET A 1 114 ? -8.285 9.616 22.309 1.00 91.06 114 MET A O 1
ATOM 943 N N . PHE A 1 115 ? -7.178 8.636 20.626 1.00 93.19 115 PHE A N 1
ATOM 944 C CA . PHE A 1 115 ? -8.331 8.115 19.902 1.00 93.19 115 PHE A CA 1
ATOM 945 C C . PHE A 1 115 ? -8.356 6.584 19.879 1.00 93.19 115 PHE A C 1
ATOM 947 O O . PHE A 1 115 ? -7.342 5.896 20.012 1.00 93.19 115 PHE A O 1
ATOM 954 N N . ALA A 1 116 ? -9.540 6.013 19.674 1.00 93.25 116 ALA A N 1
ATOM 955 C CA . ALA A 1 116 ? -9.721 4.592 19.436 1.00 93.25 116 ALA A CA 1
ATOM 956 C C . ALA A 1 116 ? -9.266 4.224 18.014 1.00 93.25 116 ALA A C 1
ATOM 958 O O . ALA A 1 116 ? -10.071 4.180 17.087 1.00 93.25 116 ALA A O 1
ATOM 959 N N . LEU A 1 117 ? -7.966 3.960 17.856 1.00 94.38 117 LEU A N 1
ATOM 960 C CA . LEU A 1 117 ? -7.345 3.562 16.589 1.00 94.38 117 LEU A CA 1
ATOM 961 C C . LEU A 1 117 ? -6.856 2.101 16.590 1.00 94.38 117 LEU A C 1
ATOM 963 O O . LEU A 1 117 ? -6.600 1.533 17.658 1.00 94.38 117 LEU A O 1
ATOM 967 N N . PRO A 1 118 ? -6.719 1.470 15.405 1.00 94.75 118 PRO A N 1
ATOM 968 C CA . PRO A 1 118 ? -6.060 0.176 15.262 1.00 94.75 118 PRO A CA 1
ATOM 969 C C . PRO A 1 118 ? -4.600 0.209 15.725 1.00 94.75 118 PRO A C 1
ATOM 971 O O . PRO A 1 118 ? -3.890 1.193 15.531 1.00 94.75 118 PRO A O 1
ATOM 974 N N . SER A 1 119 ? -4.110 -0.908 16.259 1.00 92.94 119 SER A N 1
ATOM 975 C CA . SER A 1 119 ? -2.698 -1.001 16.633 1.00 92.94 119 SER A CA 1
ATOM 976 C C . SER A 1 119 ? -1.784 -1.042 15.411 1.00 92.94 119 SER A C 1
ATOM 978 O O . SER A 1 119 ? -2.136 -1.626 14.380 1.00 92.94 119 SER A O 1
ATOM 980 N N . LYS A 1 120 ? -0.553 -0.532 15.552 1.00 92.81 120 LYS A N 1
ATOM 981 C CA . LYS A 1 120 ? 0.476 -0.622 14.498 1.00 92.81 120 LYS A CA 1
ATOM 982 C C . LYS A 1 120 ? 0.674 -2.056 13.990 1.00 92.81 120 LYS A C 1
ATOM 984 O O . LYS A 1 120 ? 0.779 -2.274 12.789 1.00 92.81 120 LYS A O 1
ATOM 989 N N . ARG A 1 121 ? 0.648 -3.051 14.887 1.00 92.31 121 ARG A N 1
ATOM 990 C CA . ARG A 1 121 ? 0.726 -4.479 14.522 1.00 92.31 121 ARG A CA 1
ATOM 991 C C . ARG A 1 121 ? -0.413 -4.895 13.586 1.00 92.31 121 ARG A C 1
ATOM 993 O O . ARG A 1 121 ? -0.184 -5.615 12.622 1.00 92.31 121 ARG A O 1
ATOM 1000 N N . THR A 1 122 ? -1.632 -4.426 13.852 1.00 92.75 122 THR A N 1
ATOM 1001 C CA . THR A 1 122 ? -2.799 -4.710 13.005 1.00 92.75 122 THR A CA 1
ATOM 1002 C C . THR A 1 122 ? -2.639 -4.103 11.614 1.00 92.75 122 THR A C 1
ATOM 1004 O O . THR A 1 122 ? -2.973 -4.758 10.629 1.00 92.75 122 THR A O 1
ATOM 1007 N N . LEU A 1 123 ? -2.122 -2.875 11.537 1.00 95.00 123 LEU A N 1
ATOM 1008 C CA . LEU A 1 123 ? -1.891 -2.170 10.277 1.00 95.00 123 LEU A CA 1
ATOM 1009 C C . LEU A 1 123 ? -0.740 -2.774 9.466 1.00 95.00 123 LEU A C 1
ATOM 1011 O O . LEU A 1 123 ? -0.874 -2.919 8.255 1.00 95.00 123 LEU A O 1
ATOM 1015 N N . ASN A 1 124 ? 0.347 -3.193 10.116 1.00 92.56 124 ASN A N 1
ATOM 1016 C CA . ASN A 1 124 ? 1.440 -3.912 9.458 1.00 92.56 124 ASN A CA 1
ATOM 1017 C C . ASN A 1 124 ? 0.941 -5.223 8.843 1.00 92.56 124 ASN A C 1
ATOM 1019 O O . ASN A 1 124 ? 1.113 -5.424 7.648 1.00 92.56 124 ASN A O 1
ATOM 1023 N N . ARG A 1 125 ? 0.183 -6.025 9.602 1.00 91.50 125 ARG A N 1
ATOM 1024 C CA . ARG A 1 125 ? -0.433 -7.256 9.085 1.00 91.50 125 ARG A CA 1
ATOM 1025 C C . ARG A 1 125 ? -1.394 -7.001 7.920 1.00 91.50 125 ARG A C 1
ATOM 1027 O O . ARG A 1 125 ? -1.569 -7.859 7.063 1.00 91.50 125 ARG A O 1
ATOM 1034 N N . LEU A 1 126 ? -2.068 -5.847 7.895 1.00 92.75 126 LEU A N 1
ATOM 1035 C CA . LEU A 1 126 ? -2.886 -5.451 6.747 1.00 92.75 126 LEU A CA 1
ATOM 1036 C C . LEU A 1 126 ? -2.007 -5.106 5.536 1.00 92.75 126 LEU A C 1
ATOM 1038 O O . LEU A 1 126 ? -2.310 -5.550 4.436 1.00 92.75 126 LEU A O 1
ATOM 1042 N N . SER A 1 127 ? -0.917 -4.365 5.750 1.00 88.62 127 SER A N 1
ATOM 1043 C CA . SER A 1 127 ? 0.056 -4.006 4.710 1.00 88.62 127 SER A CA 1
ATOM 1044 C C . SER A 1 127 ? 0.746 -5.238 4.116 1.00 88.62 127 SER A C 1
ATOM 1046 O O . SER A 1 127 ? 0.967 -5.275 2.916 1.00 88.62 127 SER A O 1
ATOM 1048 N N . GLU A 1 128 ? 1.036 -6.255 4.929 1.00 86.81 128 GLU A N 1
ATOM 1049 C CA . GLU A 1 128 ? 1.659 -7.523 4.516 1.00 86.81 128 GLU A CA 1
ATOM 1050 C C . GLU A 1 128 ? 0.790 -8.367 3.575 1.00 86.81 128 GLU A C 1
ATOM 1052 O O . GLU A 1 128 ? 1.292 -9.303 2.954 1.00 86.81 128 GLU A O 1
ATOM 1057 N N . LYS A 1 129 ? -0.513 -8.075 3.471 1.00 86.00 129 LYS A N 1
ATOM 1058 C CA . LYS A 1 129 ? -1.386 -8.727 2.485 1.00 86.00 129 LYS A CA 1
ATOM 1059 C C . LYS A 1 129 ? -1.117 -8.251 1.061 1.00 86.00 129 LYS A C 1
ATOM 1061 O O . LYS A 1 129 ? -1.534 -8.915 0.120 1.00 86.00 129 LYS A O 1
ATOM 1066 N N . VAL A 1 130 ? -0.470 -7.099 0.908 1.00 82.19 130 VAL A N 1
ATOM 1067 C CA . VAL A 1 130 ? -0.086 -6.560 -0.393 1.00 82.19 130 VAL A CA 1
ATOM 1068 C C . VAL A 1 130 ? 1.327 -7.051 -0.689 1.00 82.19 130 VAL A C 1
ATOM 1070 O O . VAL A 1 130 ? 2.303 -6.472 -0.218 1.00 82.19 130 VAL A O 1
ATOM 1073 N N . SER A 1 131 ? 1.438 -8.144 -1.441 1.00 72.38 131 SER A N 1
ATOM 1074 C CA . SER A 1 131 ? 2.724 -8.634 -1.938 1.00 72.38 131 SER A CA 1
ATOM 1075 C C . SER A 1 131 ? 3.157 -7.800 -3.142 1.00 72.38 131 SER A C 1
ATOM 1077 O O . SER A 1 131 ? 2.486 -7.805 -4.176 1.00 72.38 131 SER A O 1
ATOM 1079 N N . ILE A 1 132 ? 4.275 -7.090 -3.014 1.00 76.81 132 ILE A N 1
ATOM 1080 C CA . ILE A 1 132 ? 4.934 -6.416 -4.134 1.00 76.81 132 ILE A CA 1
ATOM 1081 C C . ILE A 1 132 ? 6.120 -7.291 -4.518 1.00 76.81 132 ILE A C 1
ATOM 1083 O O . ILE A 1 132 ? 7.001 -7.515 -3.694 1.00 76.81 132 ILE A O 1
ATOM 1087 N N . GLN A 1 133 ? 6.101 -7.803 -5.744 1.00 75.38 133 GLN A N 1
ATOM 1088 C CA . GLN A 1 133 ? 7.173 -8.628 -6.292 1.00 75.38 133 GLN A CA 1
ATOM 1089 C C . GLN A 1 133 ? 8.000 -7.824 -7.301 1.00 75.38 133 GLN A C 1
ATOM 1091 O O . GLN A 1 133 ? 7.477 -6.854 -7.864 1.00 75.38 133 GLN A O 1
ATOM 1096 N N . PRO A 1 134 ? 9.270 -8.204 -7.538 1.00 75.50 134 PRO A N 1
ATOM 1097 C CA . PRO A 1 134 ? 10.077 -7.625 -8.603 1.00 75.50 134 PRO A CA 1
ATOM 1098 C C . PRO A 1 134 ? 9.377 -7.722 -9.965 1.00 75.50 134 PRO A C 1
ATOM 1100 O O . PRO A 1 134 ? 8.714 -8.711 -10.277 1.00 75.50 134 PRO A O 1
ATOM 1103 N N . GLY A 1 135 ? 9.544 -6.689 -10.790 1.00 75.88 135 GLY A N 1
ATOM 1104 C CA . GLY A 1 135 ? 8.924 -6.597 -12.111 1.00 75.88 135 GLY A CA 1
ATOM 1105 C C . GLY A 1 135 ? 7.656 -5.740 -12.144 1.00 75.88 135 GLY A C 1
ATOM 1106 O O . GLY A 1 135 ? 7.406 -4.903 -11.277 1.00 75.88 135 GLY A O 1
ATOM 1107 N N . LEU A 1 136 ? 6.876 -5.903 -13.213 1.00 76.56 136 LEU A N 1
ATOM 1108 C CA . LEU A 1 136 ? 5.657 -5.130 -13.442 1.00 76.56 136 LEU A CA 1
ATOM 1109 C C . LEU A 1 136 ? 4.485 -5.764 -12.692 1.00 76.56 136 LEU A C 1
ATOM 1111 O O . LEU A 1 136 ? 4.157 -6.921 -12.933 1.00 76.56 136 LEU A O 1
ATOM 1115 N N . ASN A 1 137 ? 3.825 -5.000 -11.819 1.00 82.31 137 ASN A N 1
ATOM 1116 C CA . ASN A 1 137 ? 2.650 -5.473 -11.090 1.00 82.31 137 ASN A CA 1
ATOM 1117 C C . ASN A 1 137 ? 1.377 -5.311 -11.949 1.00 82.31 137 ASN A C 1
ATOM 1119 O O . ASN A 1 137 ? 0.939 -4.170 -12.148 1.00 82.31 137 ASN A O 1
ATOM 1123 N N . PRO A 1 138 ? 0.737 -6.405 -12.415 1.00 84.19 138 PRO A N 1
ATOM 1124 C CA . PRO A 1 138 ? -0.432 -6.327 -13.293 1.00 84.19 138 PRO A CA 1
ATOM 1125 C C . PRO A 1 138 ? -1.605 -5.570 -12.668 1.00 84.19 138 PRO A C 1
ATOM 1127 O O . PRO A 1 138 ? -2.311 -4.858 -13.374 1.00 84.19 138 PRO A O 1
ATOM 1130 N N . LEU A 1 139 ? -1.768 -5.649 -11.342 1.00 85.81 139 LEU A N 1
ATOM 1131 C CA . LEU A 1 139 ? -2.852 -4.975 -10.623 1.00 85.81 139 LEU A CA 1
ATOM 1132 C C . LEU A 1 139 ? -2.740 -3.450 -10.721 1.00 85.81 139 LEU A C 1
ATOM 1134 O O . LEU A 1 139 ? -3.753 -2.755 -10.773 1.00 85.81 139 LEU A O 1
ATOM 1138 N N . ILE A 1 140 ? -1.514 -2.918 -10.774 1.00 86.31 140 ILE A N 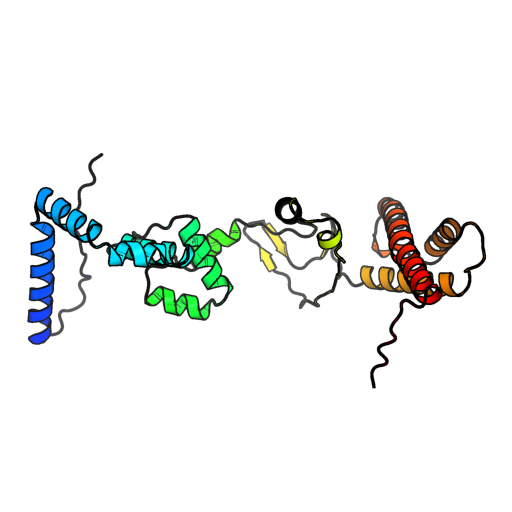1
ATOM 1139 C CA . ILE A 1 140 ? -1.292 -1.480 -10.958 1.00 86.31 140 ILE A CA 1
ATOM 1140 C C . ILE A 1 140 ? -1.729 -1.073 -12.367 1.00 86.31 140 ILE A C 1
ATOM 1142 O O . ILE A 1 140 ? -2.457 -0.095 -12.520 1.00 86.31 140 ILE A O 1
ATOM 1146 N N . PHE A 1 141 ? -1.340 -1.836 -13.390 1.00 86.44 141 PHE A N 1
ATOM 1147 C CA . PHE A 1 141 ? -1.728 -1.554 -14.775 1.00 86.44 141 PHE A CA 1
ATOM 1148 C C . PHE A 1 141 ? -3.229 -1.725 -15.009 1.00 86.44 141 PHE A C 1
ATOM 1150 O O . PHE A 1 141 ? -3.825 -0.921 -15.720 1.00 86.44 141 PHE A O 1
ATOM 1157 N N . GLU A 1 142 ? -3.860 -2.710 -14.375 1.00 91.31 142 GLU A N 1
ATOM 1158 C CA . GLU A 1 142 ? -5.311 -2.876 -14.393 1.00 91.31 142 GLU A CA 1
ATOM 1159 C C . GLU A 1 142 ? -6.009 -1.679 -13.737 1.00 91.31 142 GLU A C 1
ATOM 1161 O O . GLU A 1 142 ? -6.965 -1.129 -14.287 1.00 91.31 142 GLU A O 1
ATOM 1166 N N . HIS A 1 143 ? -5.502 -1.216 -12.592 1.00 89.75 143 HIS A N 1
ATOM 1167 C CA . HIS A 1 143 ? -6.043 -0.042 -11.920 1.00 89.75 143 HIS A CA 1
ATOM 1168 C C . HIS A 1 143 ? -5.898 1.223 -12.775 1.00 89.75 143 HIS A C 1
ATOM 1170 O O . HIS A 1 143 ? -6.877 1.946 -12.948 1.00 89.75 143 HIS A O 1
ATOM 1176 N N . ILE A 1 144 ? -4.719 1.457 -13.364 1.00 88.56 144 ILE A N 1
ATOM 1177 C CA . ILE A 1 144 ? -4.478 2.570 -14.295 1.00 88.56 144 ILE A CA 1
ATOM 1178 C C . ILE A 1 144 ? -5.395 2.452 -15.518 1.00 88.56 144 ILE A C 1
ATOM 1180 O O . ILE A 1 144 ? -6.004 3.432 -15.935 1.00 88.56 144 ILE A O 1
ATOM 1184 N N . SER A 1 145 ? -5.564 1.258 -16.086 1.00 90.12 145 SER A N 1
ATOM 1185 C CA . SER A 1 145 ? -6.495 1.038 -17.197 1.00 90.12 145 SER A CA 1
ATOM 1186 C C . SER A 1 145 ? -7.919 1.433 -16.800 1.00 90.12 145 SER A C 1
ATOM 1188 O O . SER A 1 145 ? -8.577 2.199 -17.501 1.00 90.12 145 SER A O 1
ATOM 1190 N N . ASN A 1 146 ? -8.380 0.992 -15.628 1.00 93.06 146 ASN A N 1
ATOM 1191 C CA . ASN A 1 146 ? -9.716 1.291 -15.128 1.00 93.06 146 ASN A CA 1
ATOM 1192 C C . ASN A 1 146 ? -9.944 2.785 -14.862 1.00 93.06 146 ASN A C 1
ATOM 1194 O O . ASN A 1 146 ? -11.018 3.294 -15.188 1.00 93.06 146 ASN A O 1
ATOM 1198 N N . THR A 1 147 ? -8.960 3.499 -14.313 1.00 90.94 147 THR A N 1
ATOM 1199 C CA . THR A 1 147 ? -9.072 4.942 -14.049 1.00 90.94 147 THR A CA 1
ATOM 1200 C C . THR A 1 147 ? -9.000 5.773 -15.329 1.00 90.94 147 THR A C 1
ATOM 1202 O O . THR A 1 147 ? -9.721 6.763 -15.456 1.00 90.94 147 THR A O 1
ATOM 1205 N N . THR A 1 148 ? -8.207 5.339 -16.311 1.00 90.88 148 THR A N 1
ATOM 1206 C CA . THR A 1 148 ? -8.009 6.041 -17.591 1.00 90.88 148 THR A CA 1
ATOM 1207 C C . THR A 1 148 ? -9.050 5.701 -18.661 1.00 90.88 148 THR A C 1
ATOM 1209 O O . THR A 1 148 ? -9.064 6.323 -19.723 1.00 90.88 148 THR A O 1
ATOM 1212 N N . LYS A 1 149 ? -9.983 4.769 -18.403 1.00 91.44 149 LYS A N 1
ATOM 1213 C CA . LYS A 1 149 ? -11.075 4.412 -19.337 1.00 91.44 149 LYS A CA 1
ATOM 1214 C C . LYS A 1 149 ? -11.832 5.633 -19.865 1.00 91.44 149 LYS A C 1
ATOM 1216 O O . LYS A 1 149 ? -12.130 5.691 -21.054 1.00 91.44 149 LYS A O 1
ATOM 1221 N N . LYS A 1 150 ? -12.100 6.606 -18.989 1.00 91.81 150 LYS A N 1
ATOM 1222 C CA . LYS A 1 150 ? -12.858 7.830 -19.300 1.00 91.81 150 LYS A CA 1
ATOM 1223 C C . LYS A 1 150 ? -12.004 8.975 -19.861 1.00 91.81 150 LYS A C 1
ATOM 1225 O O . LYS A 1 150 ? -12.557 10.025 -20.158 1.00 91.81 150 LYS A O 1
ATOM 1230 N N . TRP A 1 151 ? -10.685 8.806 -19.956 1.00 90.88 151 TRP A N 1
ATOM 1231 C CA . TRP A 1 151 ? -9.780 9.864 -20.410 1.00 90.88 151 TRP A CA 1
ATOM 1232 C C . TRP A 1 151 ? -9.801 9.996 -21.931 1.00 90.88 151 TRP A C 1
ATOM 1234 O O . TRP A 1 151 ? -9.967 9.001 -22.653 1.00 90.88 151 TRP A O 1
ATOM 1244 N N . ASP A 1 152 ? -9.592 11.217 -22.413 1.00 91.06 152 ASP A N 1
ATOM 1245 C CA . ASP A 1 152 ? -9.431 11.485 -23.836 1.00 91.06 152 ASP A CA 1
ATOM 1246 C C . ASP A 1 152 ? -8.057 11.000 -24.345 1.00 91.06 152 ASP A C 1
ATOM 1248 O O . ASP A 1 152 ? -7.150 10.646 -23.584 1.00 91.06 152 ASP A O 1
ATOM 1252 N N . THR A 1 153 ? -7.892 10.935 -25.668 1.00 85.12 153 THR A N 1
ATOM 1253 C CA . THR A 1 153 ? -6.653 10.428 -26.281 1.00 85.12 153 THR A CA 1
ATOM 1254 C C . THR A 1 153 ? -5.440 11.289 -25.926 1.00 85.12 153 THR A C 1
ATOM 1256 O O . THR A 1 153 ? -4.339 10.758 -25.798 1.00 85.12 153 THR A O 1
ATOM 1259 N N . LYS A 1 154 ? -5.628 12.600 -25.723 1.00 83.50 154 LYS A N 1
ATOM 1260 C CA . LYS A 1 154 ? -4.542 13.510 -25.340 1.00 83.50 154 LYS A CA 1
ATOM 1261 C C . LYS A 1 154 ? -4.083 13.272 -23.899 1.00 83.50 154 LYS A C 1
ATOM 1263 O O . LYS A 1 154 ? -2.881 13.232 -23.670 1.00 83.50 154 LYS A O 1
ATOM 1268 N N . GLN A 1 155 ? -4.995 13.034 -22.954 1.00 78.50 155 GLN A N 1
ATOM 1269 C CA . GLN A 1 155 ? -4.672 12.704 -21.557 1.00 78.50 155 GLN A CA 1
ATOM 1270 C C . GLN A 1 155 ? -4.042 11.316 -21.395 1.00 78.50 155 GLN A C 1
ATOM 1272 O O . GLN A 1 155 ? -3.335 11.072 -20.421 1.00 78.50 155 GLN A O 1
ATOM 1277 N N . LYS A 1 156 ? -4.290 10.393 -22.331 1.00 82.56 156 LYS A N 1
ATOM 1278 C CA . LYS A 1 156 ? -3.680 9.052 -22.330 1.00 82.56 156 LYS A CA 1
ATOM 1279 C C . LYS A 1 156 ? -2.227 9.039 -22.808 1.00 82.56 156 LYS A C 1
ATOM 1281 O O . LYS A 1 156 ? -1.543 8.039 -22.598 1.00 82.56 156 LYS A O 1
ATOM 1286 N N . LEU A 1 157 ? -1.753 10.108 -23.450 1.00 84.00 157 LEU A N 1
ATOM 1287 C CA . LEU A 1 157 ? -0.351 10.227 -23.842 1.00 84.00 157 LEU A CA 1
ATOM 1288 C C . LEU A 1 157 ? 0.502 10.433 -22.590 1.00 84.00 157 LEU A C 1
ATOM 1290 O O . LEU A 1 157 ? 0.408 11.458 -21.921 1.00 84.00 157 LEU A O 1
ATOM 1294 N N . CYS A 1 158 ? 1.352 9.458 -22.284 1.00 79.19 158 CYS A N 1
ATOM 1295 C CA . CYS A 1 158 ? 2.288 9.535 -21.174 1.00 79.19 158 CYS A CA 1
ATOM 1296 C C . CYS A 1 158 ? 3.693 9.118 -21.610 1.00 79.19 158 CYS A C 1
ATOM 1298 O O . CYS A 1 158 ? 3.879 8.303 -22.517 1.00 79.19 158 CYS A O 1
ATOM 1300 N N . THR A 1 159 ? 4.687 9.685 -20.936 1.00 78.38 159 THR A N 1
ATOM 1301 C CA . THR A 1 159 ? 6.085 9.278 -21.064 1.00 78.38 159 THR A CA 1
ATOM 1302 C C . THR A 1 159 ? 6.417 8.372 -19.892 1.00 78.38 159 THR A C 1
ATOM 1304 O O . THR A 1 159 ? 6.174 8.728 -18.740 1.00 78.38 159 THR A O 1
ATOM 1307 N N . ILE A 1 160 ? 6.985 7.205 -20.179 1.00 74.56 160 ILE A N 1
ATOM 1308 C CA . ILE A 1 160 ? 7.508 6.318 -19.143 1.00 74.56 160 ILE A CA 1
ATOM 1309 C C . ILE A 1 160 ? 8.969 6.700 -18.916 1.00 74.56 160 ILE A C 1
ATOM 1311 O O . ILE A 1 160 ? 9.790 6.573 -19.824 1.00 74.56 160 ILE A O 1
ATOM 1315 N N . VAL A 1 161 ? 9.274 7.186 -17.715 1.00 74.19 161 VAL A N 1
ATOM 1316 C CA . VAL A 1 161 ? 10.630 7.548 -17.292 1.00 74.19 161 VAL A CA 1
ATOM 1317 C C . VAL A 1 161 ? 11.081 6.538 -16.248 1.00 74.19 161 VAL A C 1
ATOM 1319 O O . VAL A 1 161 ? 10.357 6.270 -15.290 1.00 74.19 161 VAL A O 1
ATOM 1322 N N . PHE A 1 162 ? 12.265 5.972 -16.452 1.00 72.56 162 PHE A N 1
ATOM 1323 C CA . PHE A 1 162 ? 12.916 5.090 -15.494 1.00 72.56 162 PHE A CA 1
ATOM 1324 C C . PHE A 1 162 ? 14.143 5.800 -14.941 1.00 72.56 162 PHE A C 1
ATOM 1326 O O . PHE A 1 162 ? 14.893 6.408 -15.703 1.00 72.56 162 PHE A O 1
ATOM 1333 N N . ASP A 1 163 ? 14.327 5.698 -13.633 1.00 68.06 163 ASP A N 1
ATOM 1334 C CA . ASP A 1 163 ? 15.502 6.182 -12.923 1.00 68.06 163 ASP A CA 1
ATOM 1335 C C . ASP A 1 163 ? 15.941 5.110 -11.920 1.00 68.06 163 ASP A C 1
ATOM 1337 O O . ASP A 1 163 ? 15.118 4.299 -11.475 1.00 68.06 163 ASP A O 1
ATOM 1341 N N . GLU A 1 164 ? 17.229 5.077 -11.592 1.00 66.12 164 GLU A N 1
ATOM 1342 C CA . GLU A 1 164 ? 17.786 4.115 -10.645 1.00 66.12 164 GLU A CA 1
ATOM 1343 C C . GLU A 1 164 ? 18.114 4.777 -9.311 1.00 66.12 164 GLU A C 1
ATOM 1345 O O . GLU A 1 164 ? 18.666 5.872 -9.235 1.00 66.12 164 GLU A O 1
ATOM 1350 N N . VAL A 1 165 ? 17.809 4.061 -8.230 1.00 68.25 165 VAL A N 1
ATOM 1351 C CA . VAL A 1 165 ? 18.203 4.449 -6.878 1.00 68.25 165 VAL A CA 1
ATOM 1352 C C . VAL A 1 165 ? 19.263 3.467 -6.408 1.00 68.25 165 VAL A C 1
ATOM 1354 O O . VAL A 1 165 ? 19.006 2.266 -6.324 1.00 68.25 165 VAL A O 1
ATOM 1357 N N . SER A 1 166 ? 20.451 3.975 -6.083 1.00 75.69 166 SER A N 1
ATOM 1358 C CA . SER A 1 166 ? 21.499 3.158 -5.472 1.00 75.69 166 SER A CA 1
ATOM 1359 C C . SER A 1 166 ? 21.065 2.730 -4.070 1.00 75.69 166 SER A C 1
ATOM 1361 O O . SER A 1 166 ? 20.738 3.564 -3.223 1.00 75.69 166 SER A O 1
ATOM 1363 N N . LEU A 1 167 ? 21.034 1.420 -3.831 1.00 74.62 167 LEU A N 1
ATOM 1364 C CA . LEU A 1 167 ? 20.717 0.832 -2.534 1.00 74.62 167 LEU A CA 1
ATOM 1365 C C . LEU A 1 167 ? 22.000 0.345 -1.865 1.00 74.62 167 LEU A C 1
ATOM 1367 O O . LEU A 1 167 ? 22.894 -0.191 -2.519 1.00 74.62 167 LEU A O 1
ATOM 1371 N N . THR A 1 168 ? 22.074 0.473 -0.542 1.00 77.31 168 THR A N 1
ATOM 1372 C CA . THR A 1 168 ? 23.165 -0.130 0.225 1.00 77.31 168 THR A CA 1
ATOM 1373 C C . THR A 1 168 ? 23.067 -1.657 0.132 1.00 77.31 168 THR A C 1
ATOM 1375 O O . THR A 1 168 ? 22.005 -2.206 0.441 1.00 77.31 168 THR A O 1
ATOM 1378 N N . PRO A 1 169 ? 24.139 -2.361 -0.276 1.00 74.69 169 PRO A N 1
ATOM 1379 C CA . PRO A 1 169 ? 24.112 -3.812 -0.392 1.00 74.69 169 PRO A CA 1
ATOM 1380 C C . PRO A 1 169 ? 23.904 -4.435 0.990 1.00 74.69 169 PRO A C 1
ATOM 1382 O O . PRO A 1 169 ? 24.704 -4.245 1.906 1.00 74.69 169 PRO A O 1
ATOM 1385 N N . HIS A 1 170 ? 22.807 -5.171 1.149 1.00 76.38 170 HIS A N 1
ATOM 1386 C CA . HIS A 1 170 ? 22.475 -5.858 2.388 1.00 76.38 170 HIS A CA 1
ATOM 1387 C C . HIS A 1 170 ? 21.615 -7.087 2.094 1.00 76.38 170 HIS A C 1
ATOM 1389 O O . HIS A 1 170 ? 20.678 -7.022 1.297 1.00 76.38 170 HIS A O 1
ATOM 1395 N N . LEU A 1 171 ? 21.933 -8.202 2.750 1.00 82.44 171 LEU A N 1
ATOM 1396 C CA . LEU A 1 171 ? 21.152 -9.430 2.664 1.00 82.44 171 LEU A CA 1
ATOM 1397 C C . LEU A 1 171 ? 20.197 -9.499 3.853 1.00 82.44 171 LEU A C 1
ATOM 1399 O O . LEU A 1 171 ? 20.631 -9.410 4.998 1.00 82.44 171 LEU A O 1
ATOM 1403 N N . THR A 1 172 ? 18.904 -9.677 3.585 1.00 84.81 172 THR A N 1
ATOM 1404 C CA . THR A 1 172 ? 17.894 -9.879 4.636 1.00 84.81 172 THR A CA 1
ATOM 1405 C C . THR A 1 172 ? 17.158 -11.180 4.402 1.00 84.81 172 THR A C 1
ATOM 1407 O O . THR A 1 172 ? 16.678 -11.434 3.303 1.00 84.81 172 THR A O 1
ATOM 1410 N N . PHE A 1 173 ? 17.059 -12.015 5.429 1.00 87.31 173 PHE A N 1
ATOM 1411 C CA . PHE A 1 173 ? 16.252 -13.224 5.357 1.00 87.31 173 PHE A CA 1
ATOM 1412 C C . PHE A 1 173 ? 14.796 -12.895 5.695 1.00 87.31 173 PHE A C 1
ATOM 1414 O O . PHE A 1 173 ? 14.505 -12.328 6.748 1.00 87.31 173 PHE A O 1
ATOM 1421 N N . ASN A 1 174 ? 13.888 -13.218 4.781 1.00 82.94 174 ASN A N 1
ATOM 1422 C CA . ASN A 1 174 ? 12.454 -13.135 4.990 1.00 82.94 174 ASN A CA 1
ATOM 1423 C C . ASN A 1 174 ? 11.930 -14.521 5.374 1.00 82.94 174 ASN A C 1
ATOM 1425 O O . ASN A 1 174 ? 11.701 -15.360 4.508 1.00 82.94 174 ASN A O 1
ATOM 1429 N N . GLU A 1 175 ? 11.710 -14.727 6.673 1.00 85.56 175 GLU A N 1
ATOM 1430 C CA . GLU A 1 175 ? 11.229 -15.993 7.248 1.00 85.56 175 GLU A CA 1
ATOM 1431 C C . GLU A 1 175 ? 9.874 -16.443 6.691 1.00 85.56 175 GLU A C 1
ATOM 1433 O O . GLU A 1 175 ? 9.591 -17.634 6.635 1.00 85.56 175 GLU A O 1
ATOM 1438 N N . LYS A 1 176 ? 9.011 -15.499 6.297 1.00 80.81 176 LYS A N 1
ATOM 1439 C CA . LYS A 1 176 ? 7.650 -15.814 5.850 1.00 80.81 176 LYS A CA 1
ATOM 1440 C C . LYS A 1 176 ? 7.645 -16.540 4.508 1.00 80.81 176 LYS A C 1
ATOM 1442 O O . LYS A 1 176 ? 6.837 -17.442 4.313 1.00 80.81 176 LYS A O 1
ATOM 1447 N N . ASP A 1 177 ? 8.510 -16.095 3.603 1.00 79.56 177 ASP A N 1
ATOM 1448 C CA . ASP A 1 177 ? 8.575 -16.602 2.234 1.00 79.56 177 ASP A CA 1
ATOM 1449 C C . ASP A 1 177 ? 9.789 -17.527 2.024 1.00 79.56 177 ASP A C 1
ATOM 1451 O O . ASP A 1 177 ? 9.963 -18.040 0.926 1.00 79.56 177 ASP A O 1
ATOM 1455 N N . ASP A 1 178 ? 10.608 -17.741 3.064 1.00 83.50 178 ASP A N 1
ATOM 1456 C CA . ASP A 1 178 ? 11.866 -18.507 3.039 1.00 83.50 178 ASP A CA 1
ATOM 1457 C C . ASP A 1 178 ? 12.846 -18.016 1.951 1.00 83.50 178 ASP A C 1
ATOM 1459 O O . ASP A 1 178 ? 13.456 -18.774 1.196 1.00 83.50 178 ASP A O 1
ATOM 1463 N N . ILE A 1 179 ? 12.972 -16.687 1.829 1.00 82.50 179 ILE A N 1
ATOM 1464 C CA . ILE A 1 179 ? 13.754 -16.027 0.772 1.00 82.50 179 ILE A CA 1
ATOM 1465 C C . ILE A 1 179 ? 14.792 -15.081 1.376 1.00 82.50 179 ILE A C 1
ATOM 1467 O O . ILE A 1 179 ? 14.499 -14.265 2.246 1.00 82.50 179 ILE A O 1
ATOM 1471 N N . ILE A 1 180 ? 16.018 -15.131 0.849 1.00 82.12 180 ILE A N 1
ATOM 1472 C CA . ILE A 1 180 ? 17.062 -14.138 1.140 1.00 82.12 180 ILE A CA 1
ATOM 1473 C C . ILE A 1 180 ? 16.923 -12.948 0.167 1.00 82.12 180 ILE A C 1
ATOM 1475 O O . ILE A 1 180 ? 17.290 -13.028 -1.004 1.00 82.12 180 ILE A O 1
ATOM 1479 N N . ASN A 1 181 ? 16.424 -11.810 0.624 1.00 79.50 181 ASN A N 1
ATOM 1480 C CA . ASN A 1 181 ? 16.391 -10.583 -0.171 1.00 79.50 181 ASN A CA 1
ATOM 1481 C C . ASN A 1 181 ? 17.791 -9.959 -0.274 1.00 79.50 181 ASN A C 1
ATOM 1483 O O . ASN A 1 181 ? 18.617 -10.127 0.621 1.00 79.50 181 ASN A O 1
ATOM 1487 N N . GLY A 1 182 ? 18.031 -9.193 -1.342 1.00 72.12 182 GLY A N 1
ATOM 1488 C CA . GLY A 1 182 ? 19.286 -8.460 -1.574 1.00 72.12 182 GLY A CA 1
ATOM 1489 C C . GLY A 1 182 ? 20.080 -8.934 -2.794 1.00 72.12 182 GLY A C 1
ATOM 1490 O O . GLY A 1 182 ? 21.052 -8.292 -3.180 1.00 72.12 182 GLY A O 1
ATOM 1491 N N . PHE A 1 183 ? 19.641 -10.016 -3.441 1.00 72.50 183 PHE A N 1
ATOM 1492 C CA . PHE A 1 183 ? 20.130 -10.406 -4.763 1.00 72.50 183 PHE A CA 1
ATOM 1493 C C . PHE A 1 183 ? 19.267 -9.807 -5.868 1.00 72.50 183 PHE A C 1
ATOM 1495 O O . PHE A 1 183 ? 18.103 -9.470 -5.654 1.00 72.50 183 PHE A O 1
ATOM 1502 N N . VAL A 1 184 ? 19.848 -9.704 -7.059 1.00 67.19 184 VAL A N 1
ATOM 1503 C CA . VAL A 1 184 ? 19.152 -9.186 -8.232 1.00 67.19 184 VAL A CA 1
ATOM 1504 C C . VAL A 1 184 ? 18.198 -10.255 -8.757 1.00 67.19 184 VAL A C 1
ATOM 1506 O O . VAL A 1 184 ? 18.614 -11.373 -9.072 1.00 67.19 184 VAL A O 1
ATOM 1509 N N . ASP A 1 185 ? 16.926 -9.884 -8.866 1.00 65.44 185 ASP A N 1
ATOM 1510 C CA . ASP A 1 185 ? 15.872 -10.694 -9.468 1.00 65.44 185 ASP A CA 1
ATOM 1511 C C . ASP A 1 185 ? 15.432 -10.030 -10.777 1.00 65.44 185 ASP A C 1
ATOM 1513 O O . ASP A 1 185 ? 14.873 -8.930 -10.776 1.00 65.44 185 ASP A O 1
ATOM 1517 N N . ILE A 1 186 ? 15.758 -10.665 -11.906 1.00 65.12 186 ILE A N 1
ATOM 1518 C CA . ILE A 1 186 ? 15.338 -10.208 -13.232 1.00 65.12 186 ILE A CA 1
ATOM 1519 C C . ILE A 1 186 ? 14.432 -11.281 -13.815 1.00 65.12 186 ILE A C 1
ATOM 1521 O O . ILE A 1 186 ? 14.899 -12.353 -14.189 1.00 65.12 186 ILE A O 1
ATOM 1525 N N . ALA A 1 187 ? 13.143 -10.961 -13.939 1.00 57.03 187 ALA A N 1
ATOM 1526 C CA . ALA A 1 187 ? 12.151 -11.810 -14.601 1.00 57.03 187 ALA A CA 1
ATOM 1527 C C . ALA A 1 187 ? 12.075 -13.254 -14.051 1.00 57.03 187 ALA A C 1
ATOM 1529 O O . ALA A 1 187 ? 11.817 -14.184 -14.811 1.00 57.03 187 ALA A O 1
ATOM 1530 N N . GLY A 1 188 ? 12.286 -13.442 -12.742 1.00 59.12 188 GLY A N 1
ATOM 1531 C CA . GLY A 1 188 ? 12.221 -14.750 -12.084 1.00 59.12 188 GLY A CA 1
ATOM 1532 C C . GLY A 1 188 ? 13.539 -15.528 -12.087 1.00 59.12 188 GLY A C 1
ATOM 1533 O O . GLY A 1 188 ? 13.613 -16.599 -11.487 1.00 59.12 188 GLY A O 1
ATOM 1534 N N . GLU A 1 189 ? 14.596 -15.001 -12.715 1.00 57.22 189 GLU A N 1
ATOM 1535 C CA . GLU A 1 189 ? 15.952 -15.530 -12.591 1.00 57.22 189 GLU A CA 1
ATOM 1536 C C . GLU A 1 189 ? 16.737 -14.730 -11.550 1.00 57.22 189 GLU A C 1
ATOM 1538 O O . GLU A 1 189 ? 17.106 -13.566 -11.750 1.00 57.22 189 GLU A O 1
ATOM 1543 N N . ARG A 1 190 ? 17.052 -15.390 -10.435 1.00 60.00 190 ARG A N 1
ATOM 1544 C CA . ARG A 1 190 ? 17.857 -14.805 -9.367 1.00 60.00 190 ARG A CA 1
ATOM 1545 C C . ARG A 1 190 ? 19.336 -14.964 -9.685 1.00 60.00 190 ARG A C 1
ATOM 1547 O O . ARG A 1 190 ? 19.867 -16.073 -9.696 1.00 60.00 190 ARG A O 1
ATOM 1554 N N . LYS A 1 191 ? 20.016 -13.849 -9.947 1.00 60.31 191 LYS A N 1
ATOM 1555 C CA . LYS A 1 191 ? 21.448 -13.841 -10.267 1.00 60.31 191 LYS A CA 1
ATOM 1556 C C . LYS A 1 191 ? 22.255 -13.398 -9.053 1.00 60.31 191 LYS A C 1
ATOM 1558 O O . LYS A 1 191 ? 21.979 -12.370 -8.440 1.00 60.31 191 LYS A O 1
ATOM 1563 N N . LEU A 1 192 ? 23.311 -14.153 -8.743 1.00 50.56 192 LEU A N 1
ATOM 1564 C CA . LEU A 1 192 ? 24.310 -13.834 -7.713 1.00 50.56 192 LEU A CA 1
ATOM 1565 C C . LEU A 1 192 ? 25.265 -12.723 -8.193 1.00 50.56 192 LEU A C 1
ATOM 1567 O O . LEU A 1 192 ? 26.483 -12.883 -8.194 1.00 50.56 192 LEU A O 1
ATOM 1571 N N . LYS A 1 193 ? 24.722 -11.620 -8.713 1.00 49.97 193 LYS A N 1
ATOM 1572 C CA . LYS A 1 193 ? 25.507 -10.543 -9.318 1.00 49.97 193 LYS A CA 1
ATOM 1573 C C . LYS A 1 193 ? 24.827 -9.201 -9.114 1.00 49.97 193 LYS A C 1
ATOM 1575 O O . LYS A 1 193 ? 23.627 -9.099 -9.331 1.00 49.97 193 LYS A O 1
ATOM 1580 N N . TYR A 1 194 ? 25.602 -8.181 -8.760 1.00 44.94 194 TYR A N 1
ATOM 1581 C CA . TYR A 1 194 ? 25.141 -6.796 -8.678 1.00 44.94 194 TYR A CA 1
ATOM 1582 C C . TYR A 1 194 ? 24.792 -6.249 -10.079 1.00 44.94 194 TYR A C 1
ATOM 1584 O O . TYR A 1 194 ? 25.487 -6.529 -11.065 1.00 44.94 194 TYR A O 1
ATOM 1592 N N . CYS A 1 195 ? 23.675 -5.524 -10.192 1.00 46.59 195 CYS A N 1
ATOM 1593 C CA . CYS A 1 195 ? 23.114 -5.060 -11.464 1.00 46.59 195 CYS A CA 1
ATOM 1594 C C . CYS A 1 195 ? 23.749 -3.733 -11.900 1.00 46.59 195 CYS A C 1
ATOM 1596 O O . CYS A 1 195 ? 23.170 -2.677 -11.712 1.00 46.59 195 CYS A O 1
ATOM 1598 N N . GLU A 1 196 ? 24.935 -3.790 -12.505 1.00 52.28 196 GLU A N 1
ATOM 1599 C CA . GLU A 1 196 ? 25.598 -2.605 -13.093 1.00 52.28 196 GLU A CA 1
ATOM 1600 C C . GLU A 1 196 ? 25.587 -2.633 -14.634 1.00 52.28 196 GLU A C 1
ATOM 1602 O O . GLU A 1 196 ? 25.860 -1.646 -15.311 1.00 52.28 196 GLU A O 1
ATOM 1607 N N . LYS A 1 197 ? 25.278 -3.790 -15.232 1.00 58.19 197 LYS A N 1
ATOM 1608 C CA . LYS A 1 197 ? 25.603 -4.072 -16.642 1.00 58.19 197 LYS A CA 1
ATOM 1609 C C . LYS A 1 197 ? 24.503 -3.719 -17.644 1.00 58.19 197 LYS A C 1
ATOM 1611 O O . LYS A 1 197 ? 24.790 -3.626 -18.834 1.00 58.19 197 LYS A O 1
ATOM 1616 N N . PHE A 1 198 ? 23.258 -3.542 -17.196 1.00 60.16 198 PHE A N 1
ATOM 1617 C CA . PHE A 1 198 ? 22.135 -3.237 -18.090 1.00 60.16 198 PHE A CA 1
ATOM 1618 C C . PHE A 1 198 ? 22.104 -1.760 -18.505 1.00 60.16 198 PHE A C 1
ATOM 1620 O O . PHE A 1 198 ? 21.920 -1.468 -19.685 1.00 60.16 198 PHE A O 1
ATOM 1627 N N . LEU A 1 199 ? 22.366 -0.830 -17.579 1.00 58.41 199 LEU A N 1
ATOM 1628 C CA . LEU A 1 199 ? 22.446 0.597 -17.907 1.00 58.41 199 LEU A CA 1
ATOM 1629 C C . LEU A 1 199 ? 23.600 0.929 -18.847 1.00 58.41 199 LEU A C 1
ATOM 1631 O O . LEU A 1 199 ? 23.415 1.727 -19.761 1.00 58.41 199 LEU A O 1
ATOM 1635 N N . ILE A 1 200 ? 24.766 0.302 -18.663 1.00 64.06 200 ILE A N 1
ATOM 1636 C CA . ILE A 1 200 ? 25.913 0.472 -19.568 1.00 64.06 200 ILE A CA 1
ATOM 1637 C C . ILE A 1 200 ? 25.503 0.061 -20.990 1.00 64.06 200 ILE A C 1
ATOM 1639 O O . ILE A 1 200 ? 25.662 0.834 -21.930 1.00 64.06 200 ILE A O 1
ATOM 1643 N N . LEU A 1 201 ? 24.833 -1.089 -21.132 1.00 63.66 201 LEU A N 1
ATOM 1644 C CA . LEU A 1 201 ? 24.312 -1.566 -22.416 1.00 63.66 201 LEU A CA 1
ATOM 1645 C C . LEU A 1 201 ? 23.273 -0.607 -23.036 1.00 63.66 201 LEU A C 1
ATOM 1647 O O . LEU A 1 201 ? 23.293 -0.374 -24.247 1.00 63.66 201 LEU A O 1
ATOM 1651 N N . TYR A 1 202 ? 22.362 -0.048 -22.232 1.00 67.88 202 TYR A N 1
ATOM 1652 C CA . TYR A 1 202 ? 21.354 0.909 -22.703 1.00 67.88 202 TYR A CA 1
ATOM 1653 C C . TYR A 1 202 ? 21.964 2.255 -23.111 1.00 67.88 202 TYR A C 1
ATOM 1655 O O . TYR A 1 202 ? 21.603 2.804 -24.158 1.00 67.88 202 TYR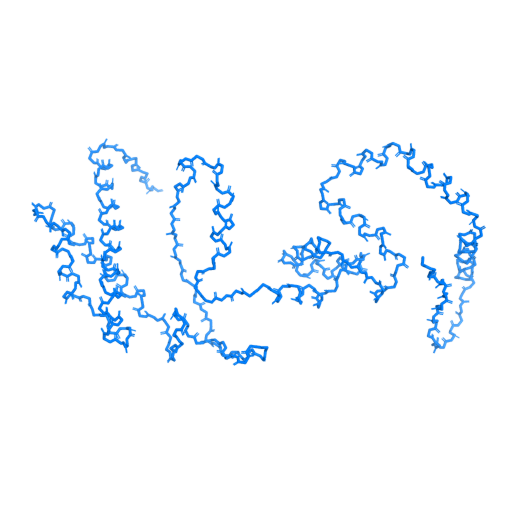 A O 1
ATOM 1663 N N . ARG A 1 203 ? 22.912 2.769 -22.320 1.00 70.00 203 ARG A N 1
ATOM 1664 C CA . ARG A 1 203 ? 23.676 3.986 -22.612 1.00 70.00 203 ARG A CA 1
ATOM 1665 C C . ARG A 1 203 ? 24.431 3.838 -23.928 1.00 70.00 203 ARG A C 1
ATOM 1667 O O . ARG A 1 203 ? 24.265 4.678 -24.812 1.00 70.00 203 ARG A O 1
ATOM 1674 N N . ASP A 1 204 ? 25.191 2.758 -24.079 1.00 69.31 204 ASP A N 1
ATOM 1675 C CA . ASP A 1 204 ? 26.001 2.502 -25.270 1.00 69.31 204 ASP A CA 1
ATOM 1676 C C . ASP A 1 204 ? 25.123 2.342 -26.517 1.00 69.31 204 ASP A C 1
ATOM 1678 O O . ASP A 1 204 ? 25.401 2.932 -27.563 1.00 69.31 204 ASP A O 1
ATOM 1682 N N . GLY A 1 205 ? 24.003 1.617 -26.398 1.00 69.81 205 GLY A N 1
ATOM 1683 C CA . GLY A 1 205 ? 23.040 1.462 -27.487 1.00 69.81 205 GLY A CA 1
ATOM 1684 C C . GLY A 1 205 ? 22.379 2.778 -27.900 1.00 69.81 205 GLY A C 1
ATOM 1685 O O . GLY A 1 205 ? 22.223 3.046 -29.092 1.00 69.81 205 GLY A O 1
ATOM 1686 N N . THR A 1 206 ? 22.033 3.628 -26.933 1.00 70.56 206 THR A N 1
ATOM 1687 C CA . THR A 1 206 ? 21.424 4.937 -27.197 1.00 70.56 206 THR A CA 1
ATOM 1688 C C . THR A 1 206 ? 22.419 5.892 -27.853 1.00 70.56 206 THR A C 1
ATOM 1690 O O . THR A 1 206 ? 22.089 6.516 -28.862 1.00 70.56 206 THR A O 1
ATOM 1693 N N . HIS A 1 207 ? 23.646 5.976 -27.334 1.00 73.69 207 HIS A N 1
ATOM 1694 C CA . HIS A 1 207 ? 24.707 6.816 -27.892 1.00 73.69 207 HIS A CA 1
ATOM 1695 C C . HIS A 1 207 ? 25.056 6.404 -29.330 1.00 73.69 207 HIS A C 1
ATOM 1697 O O . HIS A 1 207 ? 25.170 7.250 -30.217 1.00 73.69 207 HIS A O 1
ATOM 1703 N N . PHE A 1 208 ? 25.129 5.096 -29.593 1.00 72.50 208 PHE A N 1
ATOM 1704 C CA . PHE A 1 208 ? 25.365 4.572 -30.935 1.00 72.50 208 PHE A CA 1
ATOM 1705 C C . PHE A 1 208 ? 24.265 4.977 -31.925 1.00 72.50 208 PHE A C 1
ATOM 1707 O O . PHE A 1 208 ? 24.571 5.404 -33.037 1.00 72.50 208 PHE A O 1
ATOM 1714 N N . ILE A 1 209 ? 22.989 4.878 -31.531 1.00 71.19 209 ILE A N 1
ATOM 1715 C CA . ILE A 1 209 ? 21.860 5.252 -32.397 1.00 71.19 209 ILE A CA 1
ATOM 1716 C C . ILE A 1 209 ? 21.902 6.739 -32.744 1.00 71.19 209 ILE A C 1
ATOM 1718 O O . ILE A 1 209 ? 21.754 7.077 -33.915 1.00 71.19 209 ILE A O 1
ATOM 1722 N N . HIS A 1 210 ? 22.133 7.612 -31.762 1.00 72.06 210 HIS A N 1
ATOM 1723 C CA . HIS A 1 210 ? 22.189 9.054 -32.001 1.00 72.06 210 HIS A CA 1
ATOM 1724 C C . HIS A 1 210 ? 23.352 9.427 -32.927 1.00 72.06 210 HIS A C 1
ATOM 1726 O O . HIS A 1 210 ? 23.137 10.115 -33.922 1.00 72.06 210 HIS A O 1
ATOM 1732 N N . ASN A 1 211 ? 24.554 8.894 -32.682 1.00 73.62 211 ASN A N 1
ATOM 1733 C CA . ASN A 1 211 ? 25.710 9.138 -33.550 1.00 73.62 211 ASN A CA 1
ATOM 1734 C C . ASN A 1 211 ? 25.487 8.606 -34.970 1.00 73.62 211 ASN A C 1
ATOM 1736 O O . ASN A 1 211 ? 25.827 9.268 -35.949 1.00 73.62 211 ASN A O 1
ATOM 1740 N N . TYR A 1 212 ? 24.883 7.423 -35.096 1.00 71.62 212 TYR A N 1
ATOM 1741 C CA . TYR A 1 212 ? 24.607 6.824 -36.396 1.00 71.62 212 TYR A CA 1
ATOM 1742 C C . TYR A 1 212 ? 23.563 7.604 -37.192 1.00 71.62 212 TYR A C 1
ATOM 1744 O O . TYR A 1 212 ? 23.752 7.823 -38.390 1.00 71.62 212 TYR A O 1
ATOM 1752 N N . LEU A 1 213 ? 22.468 8.003 -36.538 1.00 71.12 213 LEU A N 1
ATOM 1753 C CA . LEU A 1 213 ? 21.410 8.795 -37.156 1.00 71.12 213 LEU A CA 1
ATOM 1754 C C . LEU A 1 213 ? 21.947 10.152 -37.597 1.00 71.12 213 LEU A C 1
ATOM 1756 O O . LEU A 1 213 ? 21.685 10.525 -38.727 1.00 71.12 213 LEU A O 1
ATOM 1760 N N . ASN A 1 214 ? 22.782 10.814 -36.794 1.00 68.50 214 ASN A N 1
ATOM 1761 C CA . ASN A 1 214 ? 23.390 12.093 -37.169 1.00 68.50 214 ASN A CA 1
ATOM 1762 C C . ASN A 1 214 ? 24.348 11.987 -38.373 1.00 68.50 214 ASN A C 1
ATOM 1764 O O . ASN A 1 214 ? 24.460 12.936 -39.142 1.00 68.50 214 ASN A O 1
ATOM 1768 N N . TYR A 1 215 ? 25.022 10.845 -38.562 1.00 66.06 215 TYR A N 1
ATOM 1769 C CA . TYR A 1 215 ? 25.980 10.644 -39.660 1.00 66.06 215 TYR A CA 1
ATOM 1770 C C . TYR A 1 215 ? 25.355 10.058 -40.943 1.00 66.06 215 TYR A C 1
ATOM 1772 O O . TYR A 1 215 ? 25.848 10.294 -42.041 1.00 66.06 215 TYR A O 1
ATOM 1780 N N . SER A 1 216 ? 24.277 9.269 -40.834 1.00 59.50 216 SER A N 1
ATOM 1781 C CA . SER A 1 216 ? 23.792 8.384 -41.914 1.00 59.50 216 SER A CA 1
ATOM 1782 C C . SER A 1 216 ? 22.349 8.678 -42.359 1.00 59.50 216 SER A C 1
ATOM 1784 O O . SER A 1 216 ? 21.601 7.747 -42.671 1.00 59.50 216 SER A O 1
ATOM 1786 N N . CYS A 1 217 ? 21.938 9.951 -42.391 1.00 53.44 217 CYS A N 1
ATOM 1787 C CA . CYS A 1 217 ? 20.557 10.387 -42.673 1.00 53.44 217 CYS A CA 1
ATOM 1788 C C . CYS A 1 217 ? 20.008 10.050 -44.075 1.00 53.44 217 CYS A C 1
ATOM 1790 O O . CYS A 1 217 ? 18.808 10.180 -44.293 1.00 53.44 217 CYS A O 1
ATOM 1792 N N . ILE A 1 218 ? 20.850 9.660 -45.038 1.00 51.72 218 ILE A N 1
ATOM 1793 C CA . ILE A 1 218 ? 20.504 9.731 -46.475 1.00 51.72 218 ILE A CA 1
ATOM 1794 C C . ILE A 1 218 ? 20.245 8.346 -47.111 1.00 51.72 218 ILE A C 1
ATOM 1796 O O . ILE A 1 218 ? 19.754 8.242 -48.231 1.00 51.72 218 ILE A O 1
ATOM 1800 N N . GLY A 1 219 ? 20.522 7.244 -46.406 1.00 57.72 219 GLY A N 1
ATOM 1801 C CA . GLY A 1 219 ? 20.380 5.897 -46.974 1.00 57.72 219 GLY A CA 1
ATOM 1802 C C . GLY A 1 219 ? 18.958 5.329 -46.893 1.00 57.72 219 GLY A C 1
ATOM 1803 O O . GLY A 1 219 ? 18.369 5.281 -45.815 1.00 57.72 219 GLY A O 1
ATOM 1804 N N . SER A 1 220 ? 18.432 4.766 -47.986 1.00 52.56 220 SER A N 1
ATOM 1805 C CA . SER A 1 220 ? 17.263 3.875 -47.919 1.00 52.56 220 SER A CA 1
ATOM 1806 C C . SER A 1 220 ? 17.560 2.688 -46.985 1.00 52.56 220 SER A C 1
ATOM 1808 O O . SER A 1 220 ? 18.659 2.133 -47.026 1.00 52.56 220 SER A O 1
ATOM 1810 N N . ASN A 1 221 ? 16.591 2.273 -46.158 1.00 63.25 221 ASN A N 1
ATOM 1811 C CA . ASN A 1 221 ? 16.704 1.163 -45.191 1.00 63.25 221 ASN A CA 1
ATOM 1812 C C . ASN A 1 221 ? 17.523 1.435 -43.900 1.00 63.25 221 ASN A C 1
ATOM 1814 O O . ASN A 1 221 ? 18.218 0.554 -43.379 1.00 63.25 221 ASN A O 1
ATOM 1818 N N . ILE A 1 222 ? 17.380 2.632 -43.312 1.00 65.38 222 ILE A N 1
ATOM 1819 C CA . ILE A 1 222 ? 17.999 3.043 -42.029 1.00 65.38 222 ILE A CA 1
ATOM 1820 C C . ILE A 1 222 ? 17.767 2.013 -40.910 1.00 65.38 222 ILE A C 1
ATOM 1822 O O . ILE A 1 222 ? 18.703 1.618 -40.217 1.00 65.38 222 ILE A O 1
ATOM 1826 N N . LYS A 1 223 ? 16.534 1.510 -40.768 1.00 65.25 223 LYS A N 1
ATOM 1827 C CA . LYS A 1 223 ? 16.141 0.572 -39.703 1.00 65.25 223 LYS A CA 1
ATOM 1828 C C . LYS A 1 223 ? 16.892 -0.762 -39.758 1.00 65.25 223 LYS A C 1
ATOM 1830 O O . LYS A 1 223 ? 17.340 -1.253 -38.724 1.00 65.25 223 LYS A O 1
ATOM 1835 N N . SER A 1 224 ? 17.038 -1.366 -40.939 1.00 64.94 224 SER A N 1
ATOM 1836 C CA . SER A 1 224 ? 17.744 -2.648 -41.085 1.00 64.94 224 SER A CA 1
ATOM 1837 C C . SER A 1 224 ? 19.259 -2.489 -40.977 1.00 64.94 224 SER A C 1
ATOM 1839 O O . SER A 1 224 ? 19.920 -3.382 -40.450 1.00 64.94 224 SER A O 1
ATOM 1841 N N . ASN A 1 225 ? 19.811 -1.351 -41.410 1.00 65.44 225 ASN A N 1
ATOM 1842 C CA . ASN A 1 225 ? 21.235 -1.048 -41.258 1.00 65.44 225 ASN A CA 1
ATOM 1843 C C . ASN A 1 225 ? 21.610 -0.740 -39.799 1.00 65.44 225 ASN A C 1
ATOM 1845 O O . ASN A 1 225 ? 22.604 -1.276 -39.310 1.00 65.44 225 ASN A O 1
ATOM 1849 N N . LEU A 1 226 ? 20.779 0.025 -39.079 1.00 68.50 226 LEU A N 1
ATOM 1850 C CA . LEU A 1 226 ? 20.903 0.234 -37.631 1.00 68.50 226 LEU A CA 1
ATOM 1851 C C . LEU A 1 226 ? 20.842 -1.089 -36.881 1.00 68.50 226 LEU A C 1
ATOM 1853 O O . LEU A 1 226 ? 21.716 -1.375 -36.070 1.00 68.50 226 LEU A O 1
ATOM 1857 N N . LYS A 1 227 ? 19.848 -1.929 -37.192 1.00 70.31 227 LYS A N 1
ATOM 1858 C CA . LYS A 1 227 ? 19.711 -3.243 -36.564 1.00 70.31 227 LYS A CA 1
ATOM 1859 C C . LYS A 1 227 ? 20.977 -4.077 -36.759 1.00 70.31 227 LYS A C 1
ATOM 1861 O O . LYS A 1 227 ? 21.511 -4.585 -35.784 1.00 70.31 227 LYS A O 1
ATOM 1866 N N . ARG A 1 228 ? 21.500 -4.174 -37.986 1.00 70.19 228 ARG A N 1
ATOM 1867 C CA . ARG A 1 228 ? 22.717 -4.950 -38.278 1.00 70.19 228 ARG A CA 1
ATOM 1868 C C . ARG A 1 228 ? 23.936 -4.437 -37.504 1.00 70.19 228 ARG A C 1
ATOM 1870 O O . ARG A 1 228 ? 24.657 -5.243 -36.931 1.00 70.19 228 ARG A O 1
ATOM 1877 N N . LYS A 1 229 ? 24.126 -3.115 -37.444 1.00 67.88 229 LYS A N 1
ATOM 1878 C CA . LYS A 1 229 ? 25.272 -2.487 -36.769 1.00 67.88 229 LYS A CA 1
ATOM 1879 C C . LYS A 1 229 ? 25.185 -2.551 -35.239 1.00 67.88 229 LYS A C 1
ATOM 1881 O O . LYS A 1 229 ? 26.166 -2.876 -34.584 1.00 67.88 229 LYS A O 1
ATOM 1886 N N . ILE A 1 230 ? 24.001 -2.357 -34.659 1.00 67.62 230 ILE A N 1
ATOM 1887 C CA . ILE A 1 230 ? 23.776 -2.539 -33.213 1.00 67.62 230 ILE A CA 1
ATOM 1888 C C . ILE A 1 230 ? 24.058 -3.992 -32.808 1.00 67.62 230 ILE A C 1
ATOM 1890 O O . ILE A 1 230 ? 24.682 -4.247 -31.779 1.00 67.62 230 ILE A O 1
ATOM 1894 N N . LEU A 1 231 ? 23.648 -4.953 -33.644 1.00 67.38 231 LEU A N 1
ATOM 1895 C CA . LEU A 1 231 ? 23.884 -6.375 -33.406 1.00 67.38 231 LEU A CA 1
ATOM 1896 C C . LEU A 1 231 ? 25.373 -6.762 -33.473 1.00 67.38 231 LEU A C 1
ATOM 1898 O O . LEU A 1 231 ? 25.746 -7.722 -32.795 1.00 67.38 231 LEU A O 1
ATOM 1902 N N . SER A 1 232 ? 26.199 -6.061 -34.260 1.00 66.62 232 SER A N 1
ATOM 1903 C CA . SER A 1 232 ? 27.647 -6.303 -34.351 1.00 66.62 232 SER A CA 1
ATOM 1904 C C . SER A 1 232 ? 28.463 -5.577 -33.278 1.00 66.62 232 SER A C 1
ATOM 1906 O O . SER A 1 232 ? 29.532 -6.053 -32.921 1.00 66.62 232 SER A O 1
ATOM 1908 N N . THR A 1 233 ? 27.978 -4.441 -32.768 1.00 64.94 233 THR A N 1
ATOM 1909 C CA . THR A 1 233 ? 28.753 -3.562 -31.874 1.00 64.94 233 THR A CA 1
ATOM 1910 C C . THR A 1 233 ? 28.435 -3.771 -30.391 1.00 64.94 233 THR A C 1
ATOM 1912 O O . THR A 1 233 ? 29.329 -3.650 -29.559 1.00 64.94 233 THR A O 1
ATOM 1915 N N . LEU A 1 234 ? 27.192 -4.115 -30.030 1.00 65.06 234 LEU A N 1
ATOM 1916 C CA . LEU A 1 234 ? 26.827 -4.341 -28.628 1.00 65.06 234 LEU A CA 1
ATOM 1917 C C . LEU A 1 234 ? 27.059 -5.801 -28.220 1.00 65.06 234 LEU A C 1
ATOM 1919 O O . LEU A 1 234 ? 26.482 -6.730 -28.797 1.00 65.06 234 LEU A O 1
ATOM 1923 N N . SER A 1 235 ? 27.865 -6.001 -27.174 1.00 60.22 235 SER A N 1
ATOM 1924 C CA . SER A 1 235 ? 28.042 -7.310 -26.545 1.00 60.22 235 SER A CA 1
ATOM 1925 C C . SER A 1 235 ? 26.951 -7.544 -25.488 1.00 60.22 235 SER A C 1
ATOM 1927 O O . SER A 1 235 ? 26.833 -6.824 -24.503 1.00 60.22 235 SER A O 1
ATOM 1929 N N . PHE A 1 236 ? 26.118 -8.569 -25.694 1.00 61.06 236 PHE A N 1
ATOM 1930 C CA . PHE A 1 236 ? 25.008 -8.939 -24.794 1.00 61.06 236 PHE A CA 1
ATOM 1931 C C . PHE A 1 236 ? 25.419 -10.010 -23.767 1.00 61.06 236 PHE A C 1
ATOM 1933 O O . PHE A 1 236 ? 24.580 -10.734 -23.229 1.00 61.06 236 PHE A O 1
ATOM 1940 N N . SER A 1 237 ? 26.718 -10.112 -23.472 1.00 57.34 237 SER A N 1
ATOM 1941 C CA . SER A 1 237 ? 27.294 -11.104 -22.549 1.00 57.34 237 SER A CA 1
ATOM 1942 C C . SER A 1 237 ? 26.789 -10.963 -21.103 1.00 57.34 237 SER A C 1
ATOM 1944 O O . SER A 1 237 ? 27.017 -11.839 -20.271 1.00 57.34 237 SER A O 1
ATOM 1946 N N . CYS A 1 238 ? 26.052 -9.891 -20.789 1.00 55.03 238 CYS A N 1
ATOM 1947 C CA . CYS A 1 238 ? 25.407 -9.671 -19.496 1.00 55.03 238 CYS A CA 1
ATOM 1948 C C . CYS A 1 238 ? 24.253 -10.646 -19.190 1.00 55.03 238 CYS A C 1
ATOM 1950 O O . CYS A 1 238 ? 23.893 -10.803 -18.023 1.00 55.03 238 CYS A O 1
ATOM 1952 N N . LEU A 1 239 ? 23.690 -11.323 -20.199 1.00 56.19 239 LEU A N 1
ATOM 1953 C CA . LEU A 1 239 ? 22.507 -12.175 -20.029 1.00 56.19 239 LEU A CA 1
ATOM 1954 C C . LEU A 1 239 ? 22.829 -13.615 -19.599 1.00 56.19 239 LEU A C 1
ATOM 1956 O O . LEU A 1 239 ? 21.945 -14.273 -19.058 1.00 56.19 239 LEU A O 1
ATOM 1960 N N . GLY A 1 240 ? 24.078 -14.080 -19.727 1.00 54.44 240 GLY A N 1
ATOM 1961 C CA . GLY A 1 240 ? 24.538 -15.373 -19.185 1.00 54.44 240 GLY A CA 1
ATOM 1962 C C . GLY A 1 240 ? 23.908 -16.633 -19.805 1.00 54.44 240 GLY A C 1
ATOM 1963 O O . GLY A 1 240 ? 24.164 -17.726 -19.317 1.00 54.44 240 GLY A O 1
ATOM 1964 N N . CYS A 1 241 ? 23.095 -16.497 -20.857 1.00 59.09 241 CYS A N 1
ATOM 1965 C CA . CYS A 1 241 ? 22.490 -17.600 -21.604 1.00 59.09 241 CYS A CA 1
ATOM 1966 C C . CYS A 1 241 ? 22.406 -17.231 -23.093 1.00 59.09 241 CYS A C 1
ATOM 1968 O O . CYS A 1 241 ? 21.792 -16.219 -23.437 1.00 59.09 241 CYS A O 1
ATOM 1970 N N . ASP A 1 242 ? 22.967 -18.061 -23.978 1.00 58.00 242 ASP A N 1
ATOM 1971 C CA . ASP A 1 242 ? 23.063 -17.769 -25.418 1.00 58.00 242 ASP A CA 1
ATOM 1972 C C . ASP A 1 242 ? 21.695 -17.703 -26.121 1.00 58.00 242 ASP A C 1
ATOM 1974 O O . ASP A 1 242 ? 21.482 -16.888 -27.023 1.00 58.00 242 ASP A O 1
ATOM 1978 N N . LYS A 1 243 ? 20.720 -18.503 -25.666 1.00 58.31 243 LYS A N 1
ATOM 1979 C CA . LYS A 1 243 ? 19.352 -18.509 -26.218 1.00 58.31 243 LYS A CA 1
ATOM 1980 C C . LYS A 1 243 ? 18.575 -17.243 -25.840 1.00 58.31 243 LYS A C 1
ATOM 1982 O O . LYS A 1 243 ? 17.976 -16.605 -26.706 1.00 58.31 243 LYS A O 1
ATOM 1987 N N . HIS A 1 244 ? 18.626 -16.836 -24.569 1.00 58.78 244 HIS A N 1
ATOM 1988 C CA . HIS A 1 244 ? 17.991 -15.596 -24.106 1.00 58.78 244 HIS A CA 1
ATOM 1989 C C . HIS A 1 244 ? 18.718 -14.352 -24.618 1.00 58.78 244 HIS A C 1
ATOM 1991 O O . HIS A 1 244 ? 18.065 -13.355 -24.926 1.00 58.78 244 HIS A O 1
ATOM 1997 N N . ALA A 1 245 ? 20.039 -14.426 -24.808 1.00 58.00 245 ALA A N 1
ATOM 1998 C CA . ALA A 1 245 ? 20.807 -13.363 -25.436 1.00 58.00 245 ALA A CA 1
ATOM 1999 C C . ALA A 1 245 ? 20.255 -13.030 -26.824 1.00 58.00 245 ALA A C 1
ATOM 2001 O O . ALA A 1 245 ? 20.057 -11.857 -27.100 1.00 58.00 245 ALA A O 1
ATOM 2002 N N . LEU A 1 246 ? 19.917 -14.012 -27.670 1.00 62.19 246 LEU A N 1
ATOM 2003 C CA . LEU A 1 246 ? 19.410 -13.753 -29.025 1.00 62.19 246 LEU A CA 1
ATOM 2004 C C . LEU A 1 246 ? 18.001 -13.126 -29.044 1.00 62.19 246 LEU A C 1
ATOM 2006 O O . LEU A 1 246 ? 17.736 -12.215 -29.837 1.00 62.19 246 LEU A O 1
ATOM 2010 N N . ILE A 1 247 ? 17.103 -13.594 -28.171 1.00 63.69 247 ILE A N 1
ATOM 2011 C CA . ILE A 1 247 ? 15.719 -13.096 -28.074 1.00 63.69 247 ILE A CA 1
ATOM 2012 C C . ILE A 1 247 ? 15.711 -11.673 -27.513 1.00 63.69 247 ILE A C 1
ATOM 2014 O O . ILE A 1 247 ? 15.148 -10.765 -28.129 1.00 63.69 247 ILE A O 1
ATOM 2018 N N . VAL A 1 248 ? 16.397 -11.459 -26.388 1.00 61.19 248 VAL A N 1
ATOM 2019 C CA . VAL A 1 248 ? 16.495 -10.147 -25.740 1.00 61.19 248 VAL A CA 1
ATOM 2020 C C . VAL A 1 248 ? 17.248 -9.170 -26.636 1.00 61.19 248 VAL A C 1
ATOM 2022 O O . VAL A 1 248 ? 16.800 -8.042 -26.796 1.00 61.19 248 VAL A O 1
ATOM 2025 N N . LYS A 1 249 ? 18.314 -9.596 -27.322 1.00 66.62 249 LYS A N 1
ATOM 2026 C CA . LYS A 1 249 ? 19.054 -8.774 -28.294 1.00 66.62 249 LYS A CA 1
ATOM 2027 C C . LYS A 1 249 ? 18.158 -8.278 -29.426 1.00 66.62 249 LYS A C 1
ATOM 2029 O O . LYS A 1 249 ? 18.170 -7.086 -29.738 1.00 66.62 249 LYS A O 1
ATOM 2034 N N . ASN A 1 250 ? 17.340 -9.151 -30.015 1.00 66.94 250 ASN A N 1
ATOM 2035 C CA . ASN A 1 250 ? 16.395 -8.769 -31.066 1.00 66.94 250 ASN A CA 1
ATOM 2036 C C . ASN A 1 250 ? 15.273 -7.859 -30.552 1.00 66.94 250 ASN A C 1
ATOM 2038 O O . ASN A 1 250 ? 14.944 -6.867 -31.205 1.00 66.94 250 ASN A O 1
ATOM 2042 N N . PHE A 1 251 ? 14.698 -8.175 -29.392 1.00 70.19 251 PHE A N 1
ATOM 2043 C CA . PHE A 1 251 ? 13.623 -7.391 -28.790 1.00 70.19 251 PHE A CA 1
ATOM 2044 C C . PHE A 1 251 ? 14.101 -5.993 -28.378 1.00 70.19 251 PHE A C 1
ATOM 2046 O O . PHE A 1 251 ? 13.519 -4.989 -28.786 1.00 70.19 251 PHE A O 1
ATOM 2053 N N . PHE A 1 252 ? 15.223 -5.924 -27.664 1.00 69.38 252 PHE A N 1
ATOM 2054 C CA . PHE A 1 252 ? 15.840 -4.691 -27.186 1.00 69.38 252 PHE A CA 1
ATOM 2055 C C . PHE A 1 252 ? 16.275 -3.788 -28.340 1.00 69.38 252 PHE A C 1
ATOM 2057 O O . PHE A 1 252 ? 15.971 -2.599 -28.342 1.00 69.38 252 PHE A O 1
ATOM 2064 N N . THR A 1 253 ? 16.886 -4.356 -29.383 1.00 69.62 253 THR A N 1
ATOM 2065 C CA . THR A 1 253 ? 17.286 -3.592 -30.574 1.00 69.62 253 THR A CA 1
ATOM 2066 C C . THR A 1 253 ? 16.064 -3.043 -31.317 1.00 69.62 253 THR A C 1
ATOM 2068 O O . THR A 1 253 ? 16.068 -1.899 -31.765 1.00 69.62 253 THR A O 1
ATOM 2071 N N . ASN A 1 254 ? 14.978 -3.817 -31.416 1.00 73.19 254 ASN A N 1
ATOM 2072 C CA . ASN A 1 254 ? 13.741 -3.345 -32.036 1.00 73.19 254 ASN A CA 1
ATOM 2073 C C . ASN A 1 254 ? 13.075 -2.216 -31.230 1.00 73.19 254 ASN A C 1
ATOM 2075 O O . ASN A 1 254 ? 12.549 -1.283 -31.837 1.00 73.19 254 ASN A O 1
ATOM 2079 N N . ILE A 1 255 ? 13.091 -2.294 -29.895 1.00 72.75 255 ILE A N 1
ATOM 2080 C CA . ILE A 1 255 ? 12.556 -1.244 -29.017 1.00 72.75 255 ILE A CA 1
ATOM 2081 C C . ILE A 1 255 ? 13.410 0.015 -29.103 1.00 72.75 255 ILE A C 1
ATOM 2083 O O . ILE A 1 255 ? 12.858 1.083 -29.343 1.00 72.75 255 ILE A O 1
ATOM 2087 N N . LEU A 1 256 ? 14.735 -0.102 -28.984 1.00 71.81 256 LEU A N 1
ATOM 2088 C CA . LEU A 1 256 ? 15.643 1.041 -29.064 1.00 71.81 256 LEU A CA 1
ATOM 2089 C C . LEU A 1 256 ? 15.511 1.783 -30.396 1.00 71.81 256 LEU A C 1
ATOM 2091 O O . LEU A 1 256 ? 15.393 3.004 -30.401 1.00 71.81 256 LEU A O 1
ATOM 2095 N N . ILE A 1 257 ? 15.460 1.062 -31.523 1.00 72.88 257 ILE A N 1
ATOM 2096 C CA . ILE A 1 257 ? 15.292 1.691 -32.840 1.00 72.88 257 ILE A CA 1
ATOM 2097 C C . ILE A 1 257 ? 13.908 2.333 -32.974 1.00 72.88 257 ILE A C 1
ATOM 2099 O O . ILE A 1 257 ? 13.794 3.416 -33.543 1.00 72.88 257 ILE A O 1
ATOM 2103 N N . ARG A 1 258 ? 12.845 1.689 -32.470 1.00 74.62 258 ARG A N 1
ATOM 2104 C CA . ARG A 1 258 ? 11.495 2.270 -32.509 1.00 74.62 258 ARG A CA 1
ATOM 2105 C C . ARG A 1 258 ? 11.405 3.534 -31.665 1.00 74.62 258 ARG A C 1
ATOM 2107 O O . ARG A 1 258 ? 10.869 4.516 -32.152 1.00 74.62 258 ARG A O 1
ATOM 2114 N N . LEU A 1 259 ? 11.925 3.511 -30.442 1.00 75.00 259 LEU A N 1
ATOM 2115 C CA . LEU A 1 259 ? 11.848 4.625 -29.504 1.00 75.00 259 LEU A CA 1
ATOM 2116 C C . LEU A 1 259 ? 12.714 5.799 -29.972 1.00 75.00 259 LEU A C 1
ATOM 2118 O O . LEU A 1 259 ? 12.198 6.884 -30.224 1.00 75.00 259 LEU A O 1
ATOM 2122 N N . HIS A 1 260 ? 14.016 5.568 -30.148 1.00 74.00 260 HIS A N 1
ATOM 2123 C CA . HIS A 1 260 ? 14.970 6.631 -30.473 1.00 74.00 260 HIS A CA 1
ATOM 2124 C C . HIS A 1 260 ? 14.872 7.076 -31.927 1.00 74.00 260 HIS A C 1
ATOM 2126 O O . HIS A 1 260 ? 14.970 8.265 -32.197 1.00 74.00 260 HIS A O 1
ATOM 2132 N N . GLY A 1 261 ? 14.590 6.162 -32.860 1.00 71.62 261 GLY A N 1
ATOM 2133 C CA . GLY A 1 261 ? 14.358 6.526 -34.258 1.00 71.62 261 GLY A CA 1
ATOM 2134 C C . GLY A 1 261 ? 13.090 7.361 -34.437 1.00 71.62 261 GLY A C 1
ATOM 2135 O O . GLY A 1 261 ? 13.121 8.378 -35.121 1.00 71.62 261 GLY A O 1
ATOM 2136 N N . HIS A 1 262 ? 11.984 6.985 -33.784 1.00 72.44 262 HIS A N 1
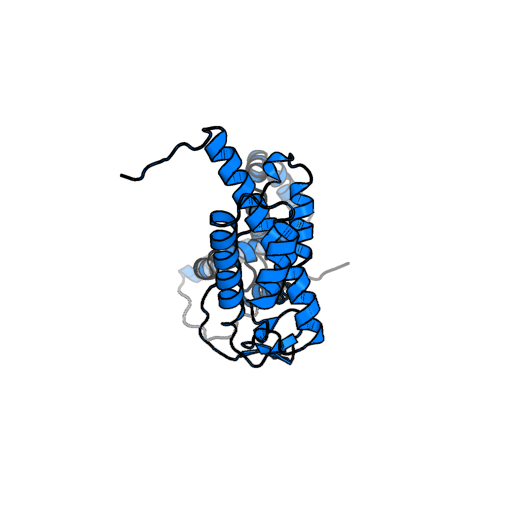ATOM 2137 C CA . HIS A 1 262 ? 10.753 7.777 -33.840 1.00 72.44 262 HIS A CA 1
ATOM 2138 C C . HIS A 1 262 ? 10.912 9.132 -33.141 1.00 72.44 262 HIS A C 1
ATOM 2140 O O . HIS A 1 262 ? 10.487 10.147 -33.688 1.00 72.44 262 HIS A O 1
ATOM 2146 N N . ASN A 1 263 ? 11.566 9.166 -31.974 1.00 74.75 263 ASN A N 1
ATOM 2147 C CA . ASN A 1 263 ? 11.837 10.411 -31.258 1.00 74.75 263 ASN A CA 1
ATOM 2148 C C . ASN A 1 263 ? 12.727 11.356 -32.080 1.00 74.75 263 ASN A C 1
ATOM 2150 O O . ASN A 1 263 ? 12.388 12.523 -32.245 1.00 74.75 263 ASN A O 1
ATOM 2154 N N . TRP A 1 264 ? 13.806 10.845 -32.678 1.00 75.19 264 TRP A N 1
ATOM 2155 C CA . TRP A 1 264 ? 14.693 11.621 -33.547 1.00 75.19 264 TRP A CA 1
ATOM 2156 C C . TRP A 1 264 ? 13.963 12.161 -34.785 1.00 75.19 264 TRP A C 1
ATOM 2158 O O . TRP A 1 264 ? 14.098 13.340 -35.106 1.00 75.19 264 TRP A O 1
ATOM 2168 N N . CYS A 1 265 ? 13.124 11.354 -35.449 1.00 71.31 265 CYS A N 1
ATOM 2169 C CA . CYS A 1 265 ? 12.304 11.838 -36.566 1.00 71.31 265 CYS A CA 1
ATOM 2170 C C . CYS A 1 265 ? 11.320 12.930 -36.126 1.00 71.31 265 CYS A C 1
ATOM 2172 O O . CYS A 1 265 ? 11.150 13.920 -36.830 1.00 71.31 265 CYS A O 1
ATOM 2174 N N . ASN A 1 266 ? 10.682 12.782 -34.961 1.00 74.88 266 ASN A N 1
ATOM 2175 C CA . ASN A 1 266 ? 9.761 13.787 -34.432 1.00 74.88 266 ASN A CA 1
ATOM 2176 C C . ASN A 1 266 ? 10.477 15.091 -34.062 1.00 74.88 266 ASN A C 1
ATOM 2178 O O . ASN A 1 266 ? 9.942 16.160 -34.340 1.00 74.88 266 ASN A O 1
ATOM 2182 N N . ILE A 1 267 ? 11.674 15.017 -33.472 1.00 72.25 267 ILE A N 1
ATOM 2183 C CA . ILE A 1 267 ? 12.499 16.190 -33.153 1.00 72.25 267 ILE A CA 1
ATOM 2184 C C . ILE A 1 267 ? 12.904 16.912 -34.441 1.00 72.25 267 ILE A C 1
ATOM 2186 O O . ILE A 1 267 ? 12.649 18.105 -34.556 1.00 72.25 267 ILE A O 1
ATOM 2190 N N . ASN A 1 268 ? 13.424 16.201 -35.445 1.00 71.25 268 ASN A N 1
ATOM 2191 C CA . ASN A 1 268 ? 13.753 16.816 -36.735 1.00 71.25 268 ASN A CA 1
ATOM 2192 C C . ASN A 1 268 ? 12.527 17.414 -37.425 1.00 71.25 268 ASN A C 1
ATOM 2194 O O . ASN A 1 268 ? 12.595 18.522 -37.939 1.00 71.25 268 ASN A O 1
ATOM 2198 N N . ASN A 1 269 ? 11.379 16.735 -37.387 1.00 75.12 269 ASN A N 1
ATOM 2199 C CA . ASN A 1 269 ? 10.139 17.278 -37.938 1.00 75.12 269 ASN A CA 1
ATOM 2200 C C . ASN A 1 269 ? 9.675 18.547 -37.210 1.00 75.12 269 ASN A C 1
ATOM 2202 O O . ASN A 1 269 ? 9.067 19.400 -37.845 1.00 75.12 269 ASN A O 1
ATOM 2206 N N . LYS A 1 270 ? 9.947 18.683 -35.905 1.00 73.12 270 LYS A N 1
ATOM 2207 C CA . LYS A 1 270 ? 9.691 19.921 -35.153 1.00 73.12 270 LYS A CA 1
ATOM 2208 C C . LYS A 1 270 ? 10.683 21.026 -35.519 1.00 73.12 270 LYS A C 1
ATOM 2210 O O . LYS A 1 270 ? 10.237 22.140 -35.763 1.00 73.12 270 LYS A O 1
ATOM 2215 N N . ILE A 1 271 ? 11.980 20.707 -35.640 1.00 70.44 271 ILE A N 1
ATOM 2216 C CA . ILE A 1 271 ? 13.021 21.643 -36.116 1.00 70.44 271 ILE A CA 1
ATOM 2217 C C . ILE A 1 271 ? 12.631 22.190 -37.497 1.00 70.44 271 ILE A C 1
ATOM 2219 O O . ILE A 1 271 ? 12.556 23.397 -37.694 1.00 70.44 271 ILE A O 1
ATOM 2223 N N . LEU A 1 272 ? 12.319 21.303 -38.445 1.00 70.19 272 LEU A N 1
ATOM 2224 C CA . LEU A 1 272 ? 12.007 21.659 -39.834 1.00 70.19 272 LEU A CA 1
ATOM 2225 C C . LEU A 1 272 ? 10.696 22.440 -39.990 1.00 70.19 272 LEU A C 1
ATOM 2227 O O . LEU A 1 272 ? 10.532 23.162 -40.968 1.00 70.19 272 LEU A O 1
ATOM 2231 N N . LYS A 1 273 ? 9.758 22.290 -39.051 1.00 75.81 273 LYS A N 1
ATOM 2232 C CA . LYS A 1 273 ? 8.496 23.044 -39.028 1.00 75.81 273 LYS A CA 1
ATOM 2233 C C . LYS A 1 273 ? 8.597 24.368 -38.264 1.00 75.81 273 LYS A C 1
ATOM 2235 O O . LYS A 1 273 ? 7.609 25.089 -38.226 1.00 75.81 273 LYS A O 1
ATOM 2240 N N . GLY A 1 274 ? 9.758 24.683 -37.678 1.00 61.75 274 GLY A N 1
ATOM 2241 C CA . GLY A 1 274 ? 9.965 25.896 -36.881 1.00 61.75 274 GLY A CA 1
ATOM 2242 C C . GLY A 1 274 ? 9.257 25.882 -35.523 1.00 61.75 274 GLY A C 1
ATOM 2243 O O . GLY A 1 274 ? 9.079 26.930 -34.921 1.00 61.75 274 GLY A O 1
ATOM 2244 N N . ASP A 1 275 ? 8.858 24.706 -35.034 1.00 59.44 275 ASP A N 1
ATOM 2245 C CA . ASP A 1 275 ? 7.996 24.518 -33.853 1.00 59.44 275 ASP A CA 1
ATOM 2246 C C . ASP A 1 275 ? 8.809 24.369 -32.546 1.00 59.44 275 ASP A C 1
ATOM 2248 O O . ASP A 1 275 ? 8.373 23.739 -31.577 1.00 59.44 275 ASP A O 1
ATOM 2252 N N . ILE A 1 276 ? 10.047 24.872 -32.536 1.00 57.91 276 ILE A N 1
ATOM 2253 C CA . ILE A 1 276 ? 10.947 2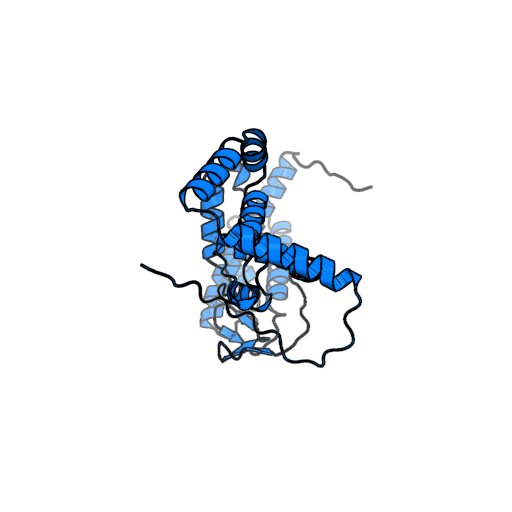4.818 -31.382 1.00 57.91 276 ILE A CA 1
ATOM 2254 C C . ILE A 1 276 ? 11.213 26.244 -30.929 1.00 57.91 276 ILE A C 1
ATOM 2256 O O . ILE A 1 276 ? 12.107 26.910 -31.440 1.00 57.91 276 ILE A O 1
ATOM 2260 N N . ASP A 1 277 ? 10.449 26.683 -29.932 1.00 52.94 277 ASP A N 1
ATOM 2261 C CA . ASP A 1 277 ? 10.856 27.802 -29.094 1.00 52.94 277 ASP A CA 1
ATOM 2262 C C . ASP A 1 277 ? 12.106 27.362 -28.322 1.00 52.94 277 ASP A C 1
ATOM 2264 O O . ASP A 1 277 ? 12.025 26.647 -27.315 1.00 52.94 277 ASP A O 1
ATOM 2268 N N . GLU A 1 278 ? 13.284 27.757 -28.803 1.00 47.69 278 GLU A N 1
ATOM 2269 C CA . GLU A 1 278 ? 14.493 27.749 -27.990 1.00 47.69 278 GLU A CA 1
ATOM 2270 C C . GLU A 1 278 ? 14.254 28.673 -26.793 1.00 47.69 278 GLU A C 1
ATOM 2272 O O . GLU A 1 278 ? 14.475 29.882 -26.839 1.00 47.69 278 GLU A O 1
ATOM 2277 N N . LYS A 1 279 ? 13.825 28.103 -25.665 1.00 42.59 279 LYS A N 1
ATOM 2278 C CA . LYS A 1 279 ? 14.122 28.719 -24.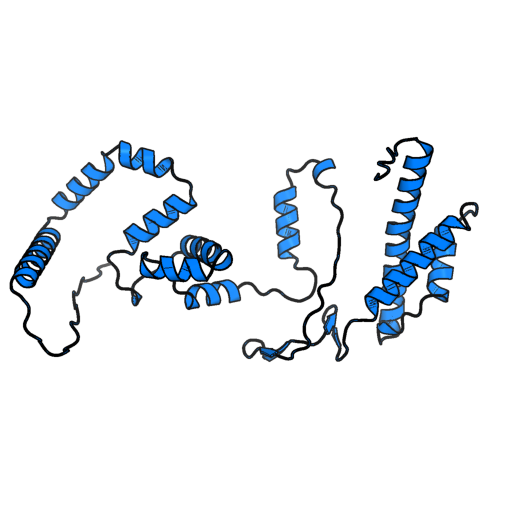376 1.00 42.59 279 LYS A CA 1
ATOM 2279 C C . LYS A 1 279 ? 15.622 28.574 -24.152 1.00 42.59 279 LYS A C 1
ATOM 2281 O O . LYS A 1 279 ? 16.053 27.634 -23.492 1.00 42.59 279 LYS A O 1
ATOM 2286 N N . CYS A 1 280 ? 16.395 29.491 -24.732 1.00 35.97 280 CYS A N 1
ATOM 2287 C CA . CYS A 1 280 ? 17.767 29.759 -24.326 1.00 35.97 280 CYS A CA 1
ATOM 2288 C C . CYS A 1 280 ? 17.757 30.096 -22.829 1.00 35.97 280 CYS A C 1
ATOM 2290 O O . CYS A 1 280 ? 17.136 31.091 -22.443 1.00 35.97 280 CYS A O 1
ATOM 2292 N N . PRO A 1 281 ? 18.388 29.283 -21.968 1.00 43.88 281 PRO A N 1
ATOM 2293 C CA . PRO A 1 281 ? 18.613 29.683 -20.594 1.00 43.88 281 PRO A CA 1
ATOM 2294 C C . PRO A 1 281 ? 19.742 30.724 -20.593 1.00 43.88 281 PRO A C 1
ATOM 2296 O O . PRO A 1 281 ? 20.887 30.389 -20.899 1.00 43.88 281 PRO A O 1
ATOM 2299 N N . TYR A 1 282 ? 19.400 31.980 -20.299 1.00 38.97 282 TYR A N 1
ATOM 2300 C CA . TYR A 1 282 ? 20.344 32.935 -19.712 1.00 38.97 282 TYR A CA 1
ATOM 2301 C C . TYR A 1 282 ? 20.459 32.666 -18.212 1.00 38.97 282 TYR A C 1
ATOM 2303 O O . TYR A 1 282 ? 19.413 32.337 -17.600 1.00 38.97 282 TYR A O 1
#

Foldseek 3Di:
DDDDPDDDDDPPPDDDDDDDPVVVVVVVVVVVVVVVVVPDDPVNVVVVVVVVVVPVVVVVVLVVDDPLVNLQVVLQVVPVPDDLVRRDDDPSLLVSLLVVCVVPVPVSVVVVVVTNHDDPVVSVVVVVVDDDDPDDDVVVVVVVCVVCVPPDPVVPDDDDDDDDDDDDQDWDQDPVVRDTPRFDDDPNDTDPDDPPPVVVLVVVLLVLLVVCCVVPVPDDPSLVVSLVVNLVPGDQVVVVDPVVSVVCSNVVSVVSCVVNVVVVVVVVVCVVVVVDDPPPDD

Sequence (282 aa):
MNIKLNYFIYFTSGSVKKIVSRKRKLVKILTNIATETLSDSVSQRLDQAQSLSRNKDLLENFYLLNKQAQTFLFMQLKQIHKSKMARRFTLDEKLMALLIMKQSPKSYKLLEKMFALPSKRTLNRLSEKVSIQPGLNPLIFEHISNTTKKWDTKQKLCTIVFDEVSLTPHLTFNEKDDIINGFVDIAGERKLKYCEKFLILYRDGTHFIHNYLNYSCIGSNIKSNLKRKILSTLSFSCLGCDKHALIVKNFFTNILIRLHGHNWCNINNKILKGDIDEKCPY